Protein AF-A0A7S0GA98-F1 (afdb_monomer)

Mean predicted aligned error: 13.18 Å

Secondary structure (DSSP, 8-state):
-HHHHHHHHHHHHHHHHTTSHHHHT-HHHHHHHHHHHHHHHHHHHHHHHHHHHHHHTT-TT-HHHHHHHHHHHHHHHHHHHGGGT-HHHHHHHHHHHHHHHHTTSHHHHHHHHHHHHHHHHHHHHHHHHHHHHHHHHHHHHHHHHHHHH--S---TT-SSSS------S-TTHHHHHHHHHHHTT--S-SS-SSSSHHHHHHHHHHHHTTSSHHHHHHHHHHH-TTTHHHHHHHHHHHHHHHHHHH-

pLDDT: mean 73.76, std 15.2, range [36.66, 95.69]

Organism: NCBI:txid420281

Solvent-accessible surface area (backbone atoms only — not comparable to full-atom values): 14433 Å² total; per-residue (Å²): 113,68,69,61,55,49,54,49,53,50,53,52,49,54,54,53,50,69,67,38,71,90,45,65,82,39,71,71,55,47,53,48,53,54,53,50,54,49,53,53,47,52,55,53,51,52,54,49,47,59,54,42,62,73,43,53,86,79,42,90,84,48,79,75,58,56,57,57,50,50,52,54,54,50,42,54,54,47,59,63,52,43,81,73,80,46,78,68,64,48,59,53,46,58,51,54,57,58,52,61,55,52,47,70,40,70,70,49,33,54,52,51,52,54,53,60,66,43,46,75,69,44,44,64,56,52,53,52,51,53,50,51,32,50,56,50,11,54,52,44,25,74,71,45,20,68,70,60,73,58,56,94,67,73,67,88,71,79,64,88,82,86,79,86,72,74,93,69,88,72,97,56,63,72,55,53,55,53,49,55,56,53,66,64,65,65,67,88,58,97,65,79,47,28,67,40,64,70,38,12,34,51,46,40,50,34,43,73,68,66,44,72,39,68,59,58,51,52,56,45,36,77,79,37,78,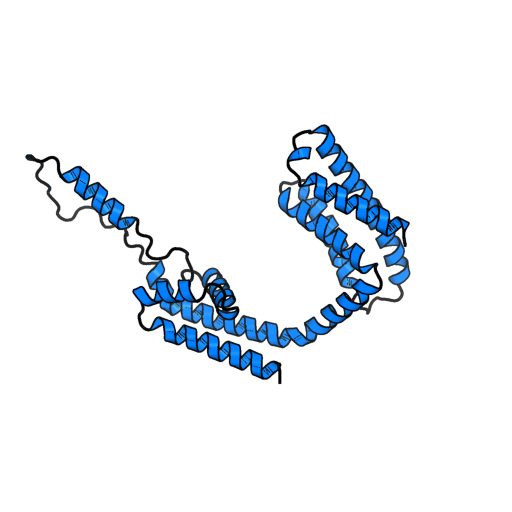68,49,63,54,66,52,52,50,50,54,53,51,54,52,49,56,54,52,69,72,76,109

InterPro domains:
  IPR005821 Ion transport domain [PF00520] (2-241)
  IPR027359 Voltage-dependent channel domain superfamily [G3DSA:1.20.120.350] (1-100)
  IPR050599 Voltage-dependent calcium channel alpha-1 subunit [PTHR45628] (3-217)

Nearest PDB structures (foldseek):
  4mw8-assembly1_A  TM=8.670E-01  e=2.858E-06  Aliarcobacter butzleri RM4018
  4mvu-assembly1_B  TM=8.525E-01  e=4.722E-06  Aliarcobacter butzleri RM4018
  4mvq-assembly1_A  TM=8.268E-01  e=6.382E-06  Aliarcobacter butzleri RM4018
  6n4i-assembly1_D  TM=8.355E-01  e=1.498E-05  Homo sapiens
  7eeb-assembly1_D  TM=7.353E-01  e=6.150E-04  Mus musculus

Radius of gyration: 28.54 Å; Cα contacts (8 Å, |Δi|>4): 107; chains: 1; bounding box: 47×68×81 Å

Sequence (247 aa):
ANFMVLMVTVNTITMGLATMSFIADDDAKSTFLTKLDFIFLCMFTVEFGLHFIHKLFRVFLDNGLFFDFLIVTLSWIFESVTILRSFRIARVFRLFRSLTLLKRLKSVRVVMSALLNTIPRLKSIIMLMSLNIYIFSILFTSLYKSGYDESPCDYENVSSTSLEVNISEHNWTSHMTNTVMRSCTEEIYSEDYFGSLPASSFTMFQIMTMDNYVDVARELYKIFPLSWVPFMANVFISAFVFRKFCV

Foldseek 3Di:
DVVLVVLLVVLVVLLVVLPDPVQVVDPVSNVVSVVSNVVSLVVVVVVLVVVCVVCVVPPPPPPLVVVLVVLNVVLVVVVVCVVPDDPPVNSVSSVVNSVSSVCVPPVVVVVVVVVVVCVVVCVVVVVVLLVLLQVLLVVLLVPCLVVVVPQVPPPPPVPDDDDPPPPDDDDCPVVVVVVVVVVSPPPLDPDDCRNDSVSVSVNLVCLLVVHPVVVVQVSCCVPPVCSVPSSVVSNVVSVVSVVVSVD

Structure (mmCIF, N/CA/C/O backbone):
data_AF-A0A7S0GA98-F1
#
_entry.id   AF-A0A7S0GA98-F1
#
loop_
_atom_site.group_PDB
_atom_site.id
_atom_site.type_symbol
_atom_site.label_atom_id
_atom_site.label_alt_id
_atom_site.label_comp_id
_atom_site.label_asym_id
_atom_site.label_entity_id
_atom_site.label_seq_id
_atom_site.pdbx_PDB_ins_code
_atom_site.Cartn_x
_atom_site.Cartn_y
_atom_site.Cartn_z
_atom_site.occupancy
_atom_site.B_iso_or_equiv
_atom_site.auth_seq_id
_atom_site.auth_comp_id
_atom_site.auth_asym_id
_atom_site.auth_atom_id
_atom_site.pdbx_PDB_model_num
ATOM 1 N N . ALA A 1 1 ? -21.559 -8.825 24.934 1.00 59.53 1 ALA A N 1
ATOM 2 C CA . ALA A 1 1 ? -21.298 -8.964 23.482 1.00 59.53 1 ALA A CA 1
ATOM 3 C C . ALA A 1 1 ? -22.210 -8.058 22.647 1.00 59.53 1 ALA A C 1
ATOM 5 O O . ALA A 1 1 ? -21.690 -7.244 21.898 1.00 59.53 1 ALA A O 1
ATOM 6 N N . ASN A 1 2 ? -23.535 -8.127 22.822 1.00 73.38 2 ASN A N 1
ATOM 7 C CA . ASN A 1 2 ? -24.502 -7.416 21.966 1.00 73.38 2 ASN A CA 1
ATOM 8 C C . ASN A 1 2 ? -24.434 -5.879 22.073 1.00 73.38 2 ASN A C 1
ATOM 10 O O . ASN A 1 2 ? -24.453 -5.207 21.050 1.00 73.38 2 ASN A O 1
ATOM 14 N N . PHE A 1 3 ? -24.259 -5.323 23.279 1.00 76.25 3 PHE A N 1
ATOM 15 C CA . PHE A 1 3 ? -24.114 -3.869 23.485 1.00 76.25 3 PHE A CA 1
ATOM 16 C C . PHE A 1 3 ? -22.889 -3.281 22.762 1.00 76.25 3 PHE A C 1
ATOM 18 O O . PHE A 1 3 ? -22.957 -2.230 22.133 1.00 76.25 3 PHE A O 1
ATOM 25 N N . MET A 1 4 ? -21.778 -4.019 22.791 1.00 68.44 4 MET A N 1
ATOM 26 C CA . MET A 1 4 ? -20.536 -3.665 22.106 1.00 68.44 4 MET A CA 1
ATOM 27 C C . MET A 1 4 ? -20.717 -3.628 20.589 1.00 68.44 4 MET A C 1
ATOM 29 O O . MET A 1 4 ? -20.357 -2.650 19.947 1.00 68.44 4 MET A O 1
ATOM 33 N N . VAL A 1 5 ? -21.321 -4.671 20.016 1.00 73.25 5 VAL A N 1
ATOM 34 C CA . VAL A 1 5 ? -21.589 -4.740 18.571 1.00 73.25 5 VAL A CA 1
ATOM 35 C C . VAL A 1 5 ? -22.545 -3.626 18.135 1.00 73.25 5 VAL A C 1
ATOM 37 O O . VAL A 1 5 ? -22.340 -3.027 17.081 1.00 73.25 5 VAL A O 1
ATOM 40 N N . LEU A 1 6 ? -23.537 -3.293 18.963 1.00 80.31 6 LEU A N 1
ATOM 41 C CA . LEU A 1 6 ? -24.476 -2.206 18.697 1.00 80.31 6 LEU A CA 1
ATOM 42 C C . LEU A 1 6 ? -23.778 -0.840 18.658 1.00 80.31 6 LEU A C 1
ATOM 44 O O . LEU A 1 6 ? -23.926 -0.120 17.675 1.00 80.31 6 LEU A O 1
ATOM 48 N N . MET A 1 7 ? -22.950 -0.513 19.656 1.00 72.00 7 MET A N 1
ATOM 49 C CA . MET A 1 7 ? -22.164 0.730 19.655 1.00 72.00 7 MET A CA 1
ATOM 50 C C . MET A 1 7 ? -21.249 0.856 18.436 1.00 72.00 7 MET A C 1
ATOM 52 O O . MET A 1 7 ? -21.109 1.933 17.867 1.00 72.00 7 MET A O 1
ATOM 56 N N . VAL A 1 8 ? -20.643 -0.251 18.015 1.00 71.81 8 VAL A N 1
ATOM 57 C CA . VAL A 1 8 ? -19.747 -0.287 16.852 1.00 71.81 8 VAL A CA 1
ATOM 58 C C . VAL A 1 8 ? -20.513 -0.061 15.565 1.00 71.81 8 VAL A C 1
ATOM 60 O O . VAL A 1 8 ? -20.080 0.723 14.730 1.00 71.81 8 VAL A O 1
ATOM 63 N N . THR A 1 9 ? -21.660 -0.722 15.424 1.00 76.62 9 THR A N 1
ATOM 64 C CA . THR A 1 9 ? -22.528 -0.566 14.256 1.00 76.62 9 THR A CA 1
ATOM 65 C C . THR A 1 9 ? -22.963 0.890 14.126 1.00 76.62 9 THR A C 1
ATOM 67 O O . THR A 1 9 ? -22.859 1.464 13.047 1.00 76.62 9 THR A O 1
ATOM 70 N N . VAL A 1 10 ? -23.340 1.523 15.242 1.00 81.12 10 VAL A N 1
ATOM 71 C CA . VAL A 1 10 ? -23.671 2.953 15.279 1.00 81.12 10 VAL A CA 1
ATOM 72 C C . VAL A 1 10 ? -22.464 3.817 14.896 1.00 81.12 10 VAL A C 1
ATOM 74 O O . VAL A 1 10 ? -22.606 4.661 14.021 1.00 81.12 10 VAL A O 1
ATOM 77 N N . ASN A 1 11 ? -21.277 3.574 15.462 1.00 77.62 11 ASN A N 1
ATOM 78 C CA . ASN A 1 11 ? -20.052 4.325 15.147 1.00 77.62 11 ASN A CA 1
ATOM 79 C C . ASN A 1 11 ? -19.616 4.191 13.671 1.00 77.62 11 ASN A C 1
ATOM 81 O O . ASN A 1 11 ? -19.132 5.142 13.066 1.00 77.62 11 ASN A O 1
ATOM 85 N N . THR A 1 12 ? -19.774 3.014 13.060 1.00 77.06 12 THR A N 1
ATOM 86 C CA . THR A 1 12 ? -19.465 2.814 11.635 1.00 77.06 12 THR A CA 1
ATOM 87 C C . THR A 1 12 ? -20.491 3.510 10.741 1.00 77.06 12 THR A C 1
ATOM 89 O O . THR A 1 12 ? -20.114 4.105 9.733 1.00 77.06 12 THR A O 1
ATOM 92 N N . ILE A 1 13 ? -21.773 3.491 11.120 1.00 82.62 13 ILE A N 1
ATOM 93 C CA . ILE A 1 13 ? -22.828 4.218 10.405 1.00 82.62 13 ILE A CA 1
ATOM 94 C C . ILE A 1 13 ? -22.591 5.730 10.494 1.00 82.62 13 ILE A C 1
ATOM 96 O O . ILE A 1 13 ? -22.625 6.395 9.462 1.00 82.62 13 ILE A O 1
ATOM 100 N N . THR A 1 14 ? -22.289 6.282 11.676 1.00 78.31 14 THR A N 1
ATOM 101 C CA . THR A 1 14 ? -22.003 7.722 11.833 1.00 78.31 14 THR A CA 1
ATOM 102 C C . THR A 1 14 ? -20.793 8.151 11.011 1.00 78.31 14 THR A C 1
ATOM 104 O O . THR A 1 14 ? -20.834 9.196 10.366 1.00 78.31 14 THR A O 1
ATOM 107 N N . MET A 1 15 ? -19.756 7.314 10.946 1.00 74.38 15 MET A N 1
ATOM 108 C CA . MET A 1 15 ? -18.563 7.577 10.143 1.00 74.38 15 MET A CA 1
ATOM 109 C C . MET A 1 15 ? -18.828 7.509 8.626 1.00 74.38 15 MET A C 1
ATOM 111 O O . MET A 1 15 ? -18.307 8.326 7.862 1.00 74.38 15 MET A O 1
ATOM 115 N N . GLY A 1 16 ? -19.664 6.566 8.178 1.00 79.06 16 GLY A N 1
ATOM 116 C CA . GLY A 1 16 ? -20.119 6.494 6.787 1.00 79.06 16 GLY A CA 1
ATOM 117 C C . GLY A 1 16 ? -20.958 7.712 6.394 1.00 79.06 16 GLY A C 1
ATOM 118 O O . GLY A 1 16 ? -20.716 8.321 5.353 1.00 79.06 16 GLY A O 1
ATOM 119 N N . LEU A 1 17 ? -21.872 8.130 7.273 1.00 79.38 17 LEU A N 1
ATOM 120 C CA . LEU A 1 17 ? -22.691 9.332 7.097 1.00 79.38 17 LEU A CA 1
ATOM 121 C C . LEU A 1 17 ? -21.843 10.612 7.050 1.00 79.38 17 LEU A C 1
ATOM 123 O O . LEU A 1 17 ? -22.110 11.478 6.225 1.00 79.38 17 LEU A O 1
ATOM 127 N N . ALA A 1 18 ? -20.777 10.706 7.851 1.00 71.56 18 ALA A N 1
ATOM 128 C CA . ALA A 1 18 ? -19.838 11.832 7.824 1.00 71.56 18 ALA A CA 1
ATOM 129 C C . ALA A 1 18 ? -19.029 11.944 6.513 1.00 71.56 18 ALA A C 1
ATOM 131 O O . ALA A 1 18 ? -18.425 12.983 6.249 1.00 71.56 18 ALA A O 1
ATOM 132 N N . THR A 1 19 ? -18.992 10.885 5.694 1.00 72.62 19 THR A N 1
ATOM 133 C CA . THR A 1 19 ? -18.298 10.875 4.393 1.00 72.62 19 THR A CA 1
ATOM 134 C C . THR A 1 19 ? -19.213 11.310 3.244 1.00 72.62 19 THR A C 1
ATOM 136 O O . THR A 1 19 ? -18.727 11.774 2.214 1.00 72.62 19 THR A O 1
ATOM 139 N N . MET A 1 20 ? -20.534 11.190 3.406 1.00 76.06 20 MET A N 1
ATOM 140 C CA . MET A 1 20 ? -21.497 11.610 2.390 1.00 76.06 20 MET A CA 1
ATOM 141 C C . MET A 1 20 ? -21.582 13.142 2.336 1.00 76.06 20 MET A C 1
ATOM 143 O O . MET A 1 20 ? -21.833 13.799 3.346 1.00 76.06 20 MET A O 1
ATOM 147 N N . SER A 1 21 ? -21.424 13.715 1.138 1.00 62.44 21 SER A N 1
ATOM 148 C CA . SER A 1 21 ? -21.482 15.168 0.898 1.00 62.44 21 SER A CA 1
ATOM 149 C C . SER A 1 21 ? -22.806 15.809 1.327 1.00 62.44 21 SER A C 1
ATOM 151 O O . SER A 1 21 ? -22.840 16.994 1.625 1.00 62.44 21 SER A O 1
ATOM 153 N N . PHE A 1 22 ? -23.873 15.013 1.441 1.00 60.19 22 PHE A N 1
ATOM 154 C CA . PHE A 1 22 ? -25.205 15.440 1.872 1.00 60.19 22 PHE A CA 1
ATOM 155 C C . PHE A 1 22 ? -25.267 15.987 3.315 1.00 60.19 22 PHE A C 1
ATOM 157 O O . PHE A 1 22 ? -26.188 16.724 3.650 1.00 60.19 22 PHE A O 1
ATOM 164 N N . ILE A 1 23 ? -24.313 15.629 4.186 1.00 60.28 23 ILE A N 1
ATOM 165 C CA . ILE A 1 23 ? -24.274 16.067 5.600 1.00 60.28 23 ILE A CA 1
ATOM 166 C C . ILE A 1 23 ? -23.110 17.041 5.861 1.00 60.28 23 ILE A C 1
ATOM 168 O O . ILE A 1 23 ? -23.081 17.716 6.887 1.00 60.28 23 ILE A O 1
ATOM 172 N N . ALA A 1 24 ? -22.169 17.149 4.920 1.00 59.34 24 ALA A N 1
ATOM 173 C CA . ALA A 1 24 ? -20.994 18.010 5.036 1.00 59.34 24 ALA A CA 1
ATOM 174 C C . ALA A 1 24 ? -21.303 19.511 4.877 1.00 59.34 24 ALA A C 1
ATOM 176 O O . ALA A 1 24 ? -20.458 20.324 5.229 1.00 59.34 24 ALA A O 1
ATOM 177 N N . ASP A 1 25 ? -22.490 19.856 4.371 1.00 61.38 25 ASP A N 1
ATOM 178 C CA . ASP A 1 25 ? -22.909 21.235 4.080 1.00 61.38 25 ASP A CA 1
ATOM 179 C C . ASP A 1 25 ? -23.441 21.989 5.320 1.00 61.38 25 ASP A C 1
ATOM 181 O O . ASP A 1 25 ? -23.675 23.192 5.275 1.00 61.38 25 ASP A O 1
ATOM 185 N N . ASP A 1 26 ? -23.635 21.289 6.447 1.00 74.31 26 ASP A N 1
ATOM 186 C CA . ASP A 1 26 ? -24.140 21.859 7.702 1.00 74.31 26 ASP A CA 1
ATOM 187 C C . ASP A 1 26 ? -23.074 21.766 8.812 1.00 74.31 26 ASP A C 1
ATOM 189 O O . ASP A 1 26 ? -22.817 20.692 9.377 1.00 74.31 26 ASP A O 1
ATOM 193 N N . ASP A 1 27 ? -22.462 22.908 9.142 1.00 72.62 27 ASP A N 1
ATOM 194 C CA . ASP A 1 27 ? -21.390 23.041 10.143 1.00 72.62 27 ASP A CA 1
ATOM 195 C C . ASP A 1 27 ? -21.795 22.536 11.540 1.00 72.62 27 ASP A C 1
ATOM 197 O O . ASP A 1 27 ? -20.961 22.036 12.3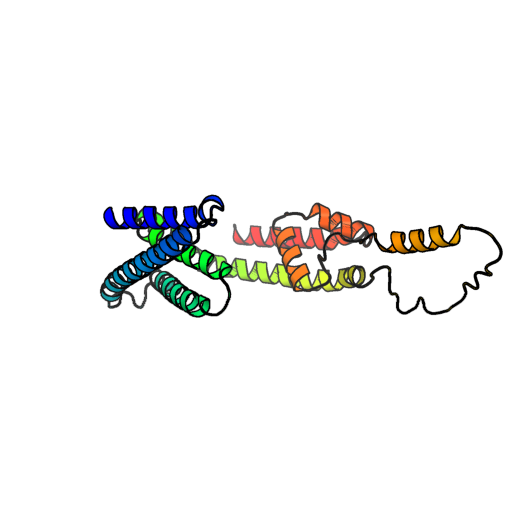09 1.00 72.62 27 ASP A O 1
ATOM 201 N N . ALA A 1 28 ? -23.086 22.605 11.881 1.00 74.38 28 ALA A N 1
ATOM 202 C CA . ALA A 1 28 ? -23.582 22.113 13.162 1.00 74.38 28 ALA A CA 1
ATOM 203 C C . ALA A 1 28 ? -23.577 20.575 13.219 1.00 74.38 28 ALA A C 1
ATOM 205 O O . ALA A 1 28 ? -23.219 19.982 14.245 1.00 74.38 28 ALA A O 1
ATOM 206 N N . LYS A 1 29 ? -23.928 19.910 12.109 1.00 74.25 29 LYS A N 1
ATOM 207 C CA . LYS A 1 29 ? -23.980 18.443 12.026 1.00 74.25 29 LYS A CA 1
ATOM 208 C C . LYS A 1 29 ? -22.584 17.831 11.968 1.00 74.25 29 LYS A C 1
ATOM 210 O O . LYS A 1 29 ? -22.331 16.845 12.661 1.00 74.25 29 LYS A O 1
ATOM 215 N N . SER A 1 30 ? -21.663 18.426 11.213 1.00 71.31 30 SER A N 1
ATOM 216 C CA . SER A 1 30 ? -20.276 17.948 11.105 1.00 71.31 30 SER A CA 1
ATOM 217 C C . SER A 1 30 ? -19.524 18.038 12.444 1.00 71.31 30 SER A C 1
ATOM 219 O O . SER A 1 30 ? -18.826 17.097 12.845 1.00 71.31 30 SER A O 1
ATOM 221 N N . THR A 1 31 ? -19.740 19.121 13.199 1.00 75.19 31 THR A N 1
ATOM 222 C CA . THR A 1 31 ? -19.169 19.315 14.541 1.00 75.19 31 THR A CA 1
ATOM 223 C C . THR A 1 31 ? -19.738 18.315 15.549 1.00 75.19 31 THR A C 1
ATOM 225 O O . THR A 1 31 ? -18.993 17.754 16.358 1.00 75.19 31 THR A O 1
ATOM 228 N N . PHE A 1 32 ? -21.048 18.054 15.502 1.00 80.81 32 PHE A N 1
ATOM 229 C CA . PHE A 1 32 ? -21.688 17.064 16.369 1.00 80.81 32 PHE A CA 1
ATOM 230 C C . PHE A 1 32 ? -21.172 15.647 16.095 1.00 80.81 32 PHE A C 1
ATOM 232 O O . PHE A 1 32 ? -20.767 14.963 17.034 1.00 80.81 32 PHE A O 1
ATOM 239 N N . LEU A 1 33 ? -21.102 15.236 14.824 1.00 76.06 33 LEU A N 1
ATOM 240 C CA . LEU A 1 33 ? -20.560 13.932 14.425 1.00 76.06 33 LEU A CA 1
ATOM 241 C C . LEU A 1 33 ? -19.102 13.762 14.878 1.00 76.06 33 LEU A C 1
ATOM 243 O O . LEU A 1 33 ? -18.746 12.720 15.420 1.00 76.06 33 LEU A O 1
ATOM 247 N N . THR A 1 34 ? -18.287 14.814 14.771 1.00 74.38 34 THR A N 1
ATOM 248 C CA . THR A 1 34 ? -16.885 14.785 15.221 1.00 74.38 34 THR A CA 1
ATOM 249 C C . THR A 1 34 ? -16.758 14.614 16.740 1.00 74.38 34 THR A C 1
ATOM 251 O O . THR A 1 34 ? -15.914 13.851 17.214 1.00 74.38 34 THR A O 1
ATOM 254 N N . LYS A 1 35 ? -17.605 15.288 17.531 1.00 79.50 35 LYS A N 1
ATOM 255 C CA . LYS A 1 35 ? -17.638 15.099 18.994 1.00 79.50 35 LYS A CA 1
ATOM 256 C C . LYS A 1 35 ? -18.095 13.692 19.374 1.00 79.50 35 LYS A C 1
ATOM 258 O O . LYS A 1 35 ? -17.558 13.100 20.308 1.00 79.50 35 LYS A O 1
ATOM 263 N N . LEU A 1 36 ? -19.076 13.164 18.651 1.00 79.25 36 LEU A N 1
ATOM 264 C CA . LEU A 1 36 ? -19.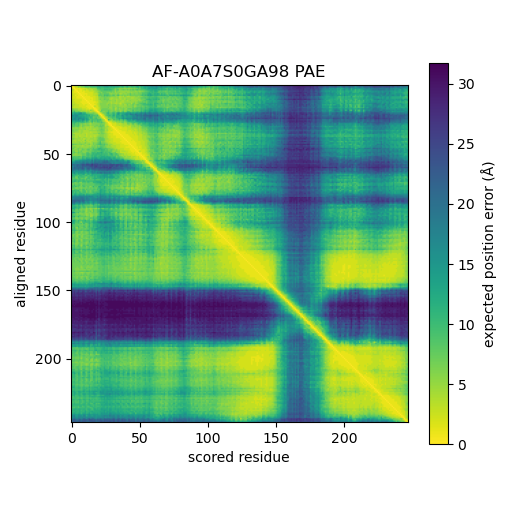629 11.832 18.864 1.00 79.25 36 LEU A CA 1
ATOM 265 C C . LEU A 1 36 ? -18.564 10.750 18.588 1.00 79.25 36 LEU A C 1
ATOM 267 O O . LEU A 1 36 ? -18.352 9.866 19.422 1.00 79.25 36 LEU A O 1
ATOM 271 N N . ASP A 1 37 ? -17.796 10.896 17.506 1.00 76.00 37 ASP A N 1
ATOM 272 C CA . ASP A 1 37 ? -16.656 10.030 17.176 1.00 76.00 37 ASP A CA 1
ATOM 273 C C . ASP A 1 37 ? -15.583 10.020 18.282 1.00 76.00 37 ASP A C 1
ATOM 275 O O . ASP A 1 37 ? -15.048 8.960 18.634 1.00 76.00 37 ASP A O 1
ATOM 279 N N . PHE A 1 38 ? -15.286 11.184 18.872 1.00 77.12 38 PHE A N 1
ATOM 280 C CA . PHE A 1 38 ? -14.334 11.303 19.981 1.00 77.12 38 PHE A CA 1
ATOM 281 C C . PHE A 1 38 ? -14.834 10.602 21.255 1.00 77.12 38 PHE A C 1
ATOM 283 O O . PHE A 1 38 ? -14.078 9.893 21.923 1.00 77.12 38 PHE A O 1
ATOM 290 N N . ILE A 1 39 ? -16.124 10.727 21.576 1.00 82.00 39 ILE A N 1
ATOM 291 C CA . ILE A 1 39 ? -16.733 10.034 22.723 1.00 82.00 39 ILE A CA 1
ATOM 292 C C . ILE A 1 39 ? -16.649 8.518 22.532 1.00 82.00 39 ILE A C 1
ATOM 294 O O . ILE A 1 39 ? -16.224 7.794 23.441 1.00 82.00 39 ILE A O 1
ATOM 298 N N . PHE A 1 40 ? -16.979 8.025 21.336 1.00 75.56 40 PHE A N 1
ATOM 299 C CA . PHE A 1 40 ? -16.813 6.613 21.019 1.00 75.56 40 PHE A CA 1
ATOM 300 C C . PHE A 1 40 ? -15.346 6.176 21.103 1.00 75.56 40 PHE A C 1
ATOM 302 O O . PHE A 1 40 ? -15.084 5.048 21.529 1.00 75.56 40 PHE A O 1
ATOM 309 N N . LEU A 1 41 ? -14.379 7.027 20.727 1.00 74.56 41 LEU A N 1
ATOM 310 C CA . LEU A 1 41 ? -12.934 6.787 20.891 1.00 74.56 41 LEU A CA 1
ATOM 311 C C . LEU A 1 41 ? -12.518 6.561 22.329 1.00 74.56 41 LEU A C 1
ATOM 313 O O . LEU A 1 41 ? -11.903 5.527 22.618 1.00 74.56 41 LEU A O 1
ATOM 317 N N . CYS A 1 42 ? -12.894 7.464 23.222 1.00 80.12 42 CYS A N 1
ATOM 318 C CA . CYS A 1 42 ? -12.610 7.311 24.641 1.00 80.12 42 CYS A CA 1
ATOM 319 C C . CYS A 1 42 ? -13.220 6.022 25.193 1.00 80.12 42 CYS A C 1
ATOM 321 O O . CYS A 1 42 ? -12.503 5.213 25.780 1.00 80.12 42 CYS A O 1
ATOM 323 N N . MET A 1 43 ? -14.505 5.765 24.935 1.00 79.94 43 MET A N 1
ATOM 324 C CA . MET A 1 43 ? -15.179 4.575 25.467 1.00 79.94 43 MET A CA 1
ATOM 325 C C . MET A 1 43 ? -14.555 3.262 24.985 1.00 79.94 43 MET A C 1
ATOM 327 O O . MET A 1 43 ? -14.335 2.343 25.773 1.00 79.94 43 MET A O 1
ATOM 331 N N . PHE A 1 44 ? -14.210 3.171 23.701 1.00 72.38 44 PHE A N 1
ATOM 332 C CA . PHE A 1 44 ? -13.546 1.982 23.173 1.00 72.38 44 PHE A CA 1
ATOM 333 C C . PHE A 1 44 ? -12.131 1.800 23.725 1.00 72.38 44 PHE A C 1
ATOM 335 O O . PHE A 1 44 ? -11.728 0.666 23.982 1.00 72.38 44 PHE A O 1
ATOM 342 N N . THR A 1 45 ? -11.385 2.895 23.890 1.00 75.94 45 THR A N 1
ATOM 343 C CA . THR A 1 45 ? -10.031 2.861 24.456 1.00 75.94 45 THR A CA 1
ATOM 344 C C . THR A 1 45 ? -10.074 2.384 25.904 1.00 75.94 45 THR A C 1
ATOM 346 O O . THR A 1 45 ? -9.279 1.525 26.274 1.00 75.94 45 THR A O 1
ATOM 349 N N . VAL A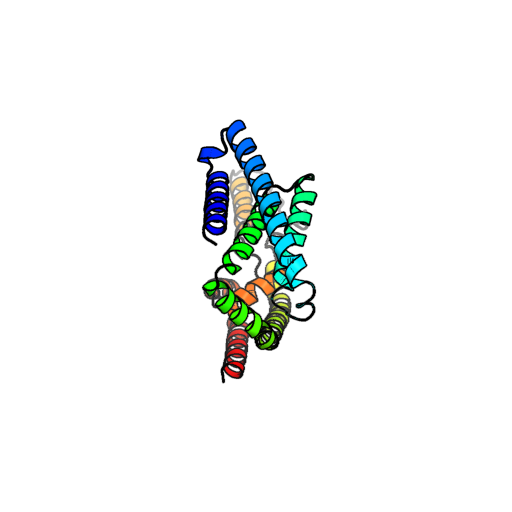 1 46 ? -11.038 2.862 26.697 1.00 82.94 46 VAL A N 1
ATOM 350 C CA . VAL A 1 46 ? -11.239 2.440 28.093 1.00 82.94 46 VAL A CA 1
ATOM 351 C C . VAL A 1 46 ? -11.569 0.952 28.176 1.00 82.94 46 VAL A C 1
ATOM 353 O O . VAL A 1 46 ? -10.901 0.220 28.903 1.00 82.94 46 VAL A O 1
ATOM 356 N N . GLU A 1 47 ? -12.530 0.469 27.385 1.00 77.50 47 GLU A N 1
ATOM 357 C CA . GLU A 1 47 ? -12.860 -0.959 27.352 1.00 77.50 47 GLU A CA 1
ATOM 358 C C . GLU A 1 47 ? -11.656 -1.808 26.911 1.00 77.50 47 GLU A C 1
ATOM 360 O O . GLU A 1 47 ? -11.352 -2.844 27.507 1.00 77.50 47 GLU A O 1
ATOM 365 N N . PHE A 1 48 ? -10.972 -1.397 25.838 1.00 71.44 48 PHE A N 1
ATOM 366 C CA . PHE A 1 48 ? -9.788 -2.103 25.358 1.00 71.44 48 PHE A CA 1
ATOM 367 C C . PHE A 1 48 ? -8.703 -2.142 26.436 1.00 71.44 48 PHE A C 1
ATOM 369 O O . PHE A 1 48 ? -8.146 -3.208 26.671 1.00 71.44 48 PHE A O 1
ATOM 376 N N . GLY A 1 49 ? -8.463 -1.030 27.133 1.00 75.75 49 GLY A N 1
ATOM 377 C CA . GLY A 1 49 ? -7.532 -0.941 28.254 1.00 75.75 49 GLY A CA 1
ATOM 378 C C . GLY A 1 49 ? -7.891 -1.890 29.398 1.00 75.75 49 GLY A C 1
ATOM 379 O O . GLY A 1 49 ? -7.030 -2.635 29.857 1.00 75.75 49 GLY A O 1
ATOM 380 N N . LEU A 1 50 ? -9.164 -1.952 29.800 1.00 76.94 50 LEU A N 1
ATOM 381 C CA . LEU A 1 50 ? -9.663 -2.876 30.831 1.00 76.94 50 LEU A CA 1
ATOM 382 C C . LEU A 1 50 ? -9.418 -4.348 30.471 1.00 76.94 50 LEU A C 1
ATOM 384 O O . LEU A 1 50 ? -8.971 -5.139 31.306 1.00 76.94 50 LEU A O 1
ATOM 388 N N . HIS A 1 51 ? -9.677 -4.721 29.218 1.00 71.88 51 HIS A N 1
ATOM 389 C CA . HIS A 1 51 ? -9.393 -6.065 28.716 1.00 71.88 51 HIS A CA 1
ATOM 390 C C . HIS A 1 51 ? -7.893 -6.334 28.562 1.00 71.88 51 HIS A C 1
ATOM 392 O O . HIS A 1 51 ? -7.443 -7.451 28.822 1.00 71.88 51 HIS A O 1
ATOM 398 N N . PHE A 1 52 ? -7.129 -5.329 28.135 1.00 73.19 52 PHE A N 1
ATOM 399 C CA . PHE A 1 52 ? -5.689 -5.414 27.945 1.00 73.19 52 PHE A CA 1
ATOM 400 C C . PHE A 1 52 ? -4.994 -5.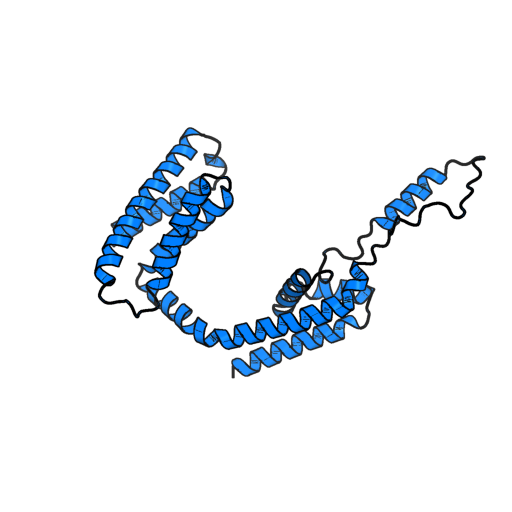646 29.280 1.00 73.19 52 PHE A C 1
ATOM 402 O O . PHE A 1 52 ? -4.285 -6.633 29.394 1.00 73.19 52 PHE A O 1
ATOM 409 N N . ILE A 1 53 ? -5.280 -4.846 30.312 1.00 73.75 53 ILE A N 1
ATOM 410 C CA . ILE A 1 53 ? -4.696 -4.975 31.658 1.00 73.75 53 ILE A CA 1
ATOM 411 C C . ILE A 1 53 ? -4.981 -6.359 32.261 1.00 73.75 53 ILE A C 1
ATOM 413 O O . ILE A 1 53 ? -4.068 -6.997 32.783 1.00 73.75 53 ILE A O 1
ATOM 417 N N . HIS A 1 54 ? -6.206 -6.881 32.111 1.00 71.62 54 HIS A N 1
ATOM 418 C CA . HIS A 1 54 ? -6.550 -8.234 32.570 1.00 71.62 54 HIS A CA 1
ATOM 419 C C . HIS A 1 54 ? -5.761 -9.344 31.863 1.00 71.62 54 HIS A C 1
ATOM 421 O O . HIS A 1 54 ? -5.462 -10.373 32.468 1.00 71.62 54 HIS A O 1
ATOM 427 N N . LYS A 1 55 ? -5.441 -9.171 30.575 1.00 69.12 55 LYS A N 1
ATOM 428 C CA . LYS A 1 55 ? -4.696 -10.165 29.787 1.00 69.12 55 LYS A CA 1
ATOM 429 C C . LYS A 1 55 ? -3.184 -9.933 29.786 1.00 69.12 55 LYS A C 1
ATOM 431 O O . LYS A 1 55 ? -2.447 -10.863 29.470 1.00 69.12 55 LYS A O 1
ATOM 436 N N . LEU A 1 56 ? -2.729 -8.739 30.163 1.00 64.75 56 LEU A N 1
ATOM 437 C CA . LEU A 1 56 ? -1.341 -8.280 30.075 1.00 64.75 56 LEU A CA 1
ATOM 438 C C . LEU A 1 56 ? -0.392 -9.185 30.861 1.00 64.75 56 LEU A C 1
ATOM 440 O O . LEU A 1 56 ? 0.673 -9.541 30.367 1.00 64.75 56 LEU A O 1
ATOM 444 N N . PHE A 1 57 ? -0.831 -9.643 32.034 1.00 56.59 57 PHE A N 1
ATOM 445 C CA . PHE A 1 57 ? -0.050 -10.534 32.894 1.00 56.59 57 PHE A CA 1
ATOM 446 C C . PHE A 1 57 ? 0.125 -11.958 32.347 1.00 56.59 57 PHE A C 1
ATOM 448 O O . PHE A 1 57 ? 0.991 -12.682 32.827 1.00 56.59 57 PHE A O 1
ATOM 455 N N . ARG A 1 58 ? -0.669 -12.386 31.356 1.00 59.50 58 ARG A N 1
ATOM 456 C CA . ARG A 1 58 ? -0.675 -13.779 30.868 1.00 59.50 58 ARG A CA 1
ATOM 457 C C . ARG A 1 58 ? -0.174 -13.937 29.423 1.00 59.50 58 ARG A C 1
ATOM 459 O O . ARG A 1 58 ? -0.116 -15.061 28.943 1.00 59.50 58 ARG A O 1
ATOM 466 N N . VAL A 1 59 ? 0.132 -12.840 28.717 1.00 55.41 59 VAL A N 1
ATOM 467 C CA . VAL A 1 59 ? 0.168 -12.797 27.233 1.00 55.41 59 VAL A CA 1
ATOM 468 C C . VAL A 1 59 ? 1.429 -12.134 26.653 1.00 55.41 59 VAL A C 1
ATOM 470 O O . VAL A 1 59 ? 1.505 -11.925 25.449 1.00 55.41 59 VAL A O 1
ATOM 473 N N . PHE A 1 60 ? 2.473 -11.858 27.440 1.00 53.66 60 PHE A N 1
ATOM 474 C CA . PHE A 1 60 ? 3.701 -11.209 26.930 1.00 53.66 60 PHE A CA 1
ATOM 475 C C . PHE A 1 60 ? 4.448 -11.986 25.809 1.00 53.66 60 PHE A C 1
ATOM 477 O O . PHE A 1 60 ? 5.435 -11.491 25.279 1.00 53.66 60 PHE A O 1
ATOM 484 N N . LEU A 1 61 ? 3.964 -13.172 25.413 1.00 52.28 61 LEU A N 1
ATOM 485 C CA . LEU A 1 61 ? 4.519 -14.045 24.371 1.00 52.28 61 LEU A CA 1
ATOM 486 C C . LEU A 1 61 ? 3.554 -14.378 23.211 1.00 52.28 61 LEU A C 1
ATOM 488 O O . LEU A 1 61 ? 3.918 -15.164 22.341 1.00 52.28 61 LEU A O 1
ATOM 492 N N . ASP A 1 62 ? 2.342 -13.812 23.165 1.00 58.97 62 ASP A N 1
ATOM 493 C CA . ASP A 1 62 ? 1.317 -14.208 22.182 1.00 58.97 62 ASP A CA 1
ATOM 494 C C . ASP A 1 62 ? 1.150 -13.146 21.068 1.00 58.97 62 ASP A C 1
ATOM 496 O O . ASP A 1 62 ? 0.626 -12.047 21.286 1.00 58.97 62 ASP A O 1
ATOM 500 N N . ASN A 1 63 ? 1.570 -13.486 19.841 1.00 59.47 63 ASN A N 1
ATOM 501 C CA . ASN A 1 63 ? 1.687 -12.582 18.677 1.00 59.47 63 ASN A CA 1
ATOM 502 C C . ASN A 1 63 ? 0.394 -11.827 18.293 1.00 59.47 63 ASN A C 1
ATOM 504 O O . ASN A 1 63 ? 0.450 -10.780 17.646 1.00 59.47 63 ASN A O 1
ATOM 508 N N . GLY A 1 64 ? -0.780 -12.336 18.675 1.00 62.78 64 GLY A N 1
ATOM 509 C CA . GLY A 1 64 ? -2.074 -11.758 18.298 1.00 62.78 64 GLY A CA 1
ATOM 510 C C . GLY A 1 64 ? -2.456 -10.472 19.042 1.00 62.78 64 GLY A C 1
ATOM 511 O O . GLY A 1 64 ? -3.193 -9.660 18.487 1.00 62.78 64 GLY A O 1
ATOM 512 N N . LEU A 1 65 ? -1.970 -10.261 20.273 1.00 64.56 65 LEU A N 1
ATOM 513 C CA . LEU A 1 65 ? -2.336 -9.088 21.085 1.00 64.56 65 LEU A CA 1
ATOM 514 C C . LEU A 1 65 ? -1.480 -7.853 20.754 1.00 64.56 65 LEU A C 1
ATOM 516 O O . LEU A 1 65 ? -1.963 -6.724 20.847 1.00 64.56 65 LEU A O 1
ATOM 520 N N . PHE A 1 66 ? -0.233 -8.063 20.322 1.00 69.12 66 PHE A N 1
ATOM 521 C CA . PHE A 1 66 ? 0.696 -6.990 19.957 1.00 69.12 66 PHE A CA 1
ATOM 522 C C . PHE A 1 66 ? 0.177 -6.134 18.794 1.00 69.12 66 PHE A C 1
ATOM 524 O O . PHE A 1 66 ? 0.258 -4.910 18.834 1.00 69.12 66 PHE A O 1
ATOM 531 N N . PHE A 1 67 ? -0.417 -6.764 17.778 1.00 67.62 67 PHE A N 1
ATOM 532 C CA . PHE A 1 67 ? -0.978 -6.049 16.633 1.00 67.62 67 PHE A CA 1
ATOM 533 C C . PHE A 1 67 ? -2.152 -5.139 17.028 1.00 67.62 67 PHE A C 1
ATOM 535 O O . PHE A 1 67 ? -2.264 -4.018 16.536 1.00 67.62 67 PHE A O 1
ATOM 542 N N . ASP A 1 68 ? -3.019 -5.596 17.934 1.00 72.00 68 ASP A N 1
ATOM 543 C CA . ASP A 1 68 ? -4.150 -4.790 18.401 1.00 72.00 68 ASP A CA 1
ATOM 544 C C . ASP A 1 68 ? -3.667 -3.606 19.263 1.00 72.00 68 ASP A C 1
ATOM 546 O O . ASP A 1 68 ? -4.197 -2.501 19.133 1.00 72.00 68 ASP A O 1
ATOM 550 N N . PHE A 1 69 ? -2.617 -3.799 20.072 1.00 74.31 69 PHE A N 1
ATOM 551 C CA . PHE A 1 69 ? -1.946 -2.718 20.805 1.00 74.31 69 PHE A CA 1
ATOM 552 C C . PHE A 1 69 ? -1.318 -1.683 19.858 1.00 74.31 69 PHE A C 1
ATOM 554 O O . PHE A 1 69 ? -1.529 -0.483 20.031 1.00 74.31 69 PHE A O 1
ATOM 561 N N . LEU A 1 70 ? -0.617 -2.137 18.814 1.00 76.62 70 LEU A N 1
ATOM 562 C CA . LEU A 1 70 ? 0.000 -1.271 17.807 1.00 76.62 70 LEU A CA 1
ATOM 563 C C . LEU A 1 70 ? -1.032 -0.368 17.113 1.00 76.62 70 LEU A C 1
ATOM 565 O O . LEU A 1 70 ? -0.791 0.828 16.964 1.00 76.62 70 LEU A O 1
ATOM 569 N N . ILE A 1 71 ? -2.195 -0.909 16.728 1.00 74.12 71 ILE A N 1
ATOM 570 C CA . ILE A 1 71 ? -3.256 -0.121 16.078 1.00 74.12 71 ILE A CA 1
ATOM 571 C C . ILE A 1 71 ? -3.804 0.958 17.011 1.00 74.12 71 ILE A C 1
ATOM 573 O O . ILE A 1 71 ? -3.993 2.095 16.578 1.00 74.12 71 ILE A O 1
ATOM 577 N N . VAL A 1 72 ? -4.077 0.622 18.275 1.00 76.00 72 VAL A N 1
ATOM 578 C CA . VAL A 1 72 ? -4.612 1.593 19.242 1.00 76.00 72 VAL A CA 1
ATOM 579 C C . VAL A 1 72 ? -3.601 2.713 19.479 1.00 76.00 72 VAL A C 1
ATOM 581 O O . VAL A 1 72 ? -3.971 3.881 19.390 1.00 76.00 72 VAL A O 1
ATOM 584 N N . THR A 1 73 ? -2.324 2.381 19.681 1.00 79.44 73 THR A N 1
ATOM 585 C CA . THR A 1 73 ? -1.260 3.376 19.871 1.00 79.44 73 THR A CA 1
ATOM 586 C C . THR A 1 73 ? -1.091 4.275 18.645 1.00 79.44 73 THR A C 1
ATOM 588 O O . THR A 1 73 ? -1.071 5.497 18.788 1.00 79.44 73 THR A O 1
ATOM 591 N N . LEU A 1 74 ? -1.048 3.711 17.430 1.00 78.25 74 LEU A N 1
ATOM 592 C CA . LEU A 1 74 ? -0.978 4.506 16.197 1.00 78.25 74 LEU A CA 1
ATOM 593 C C . LEU A 1 74 ? -2.201 5.419 16.042 1.00 78.25 74 LEU A C 1
ATOM 595 O O . LEU A 1 74 ? -2.042 6.586 15.700 1.00 78.25 74 LEU A O 1
ATOM 599 N N . SER A 1 75 ? -3.410 4.941 16.354 1.00 74.00 75 SER A N 1
ATOM 600 C CA . SER A 1 75 ? -4.630 5.756 16.272 1.00 74.00 75 SER A CA 1
ATOM 601 C C . SER A 1 75 ? -4.569 7.005 17.159 1.00 74.00 75 SER A C 1
ATOM 603 O O . SER A 1 75 ? -5.029 8.060 16.731 1.00 74.00 75 SER A O 1
ATOM 605 N N . TRP A 1 76 ? -3.999 6.911 18.365 1.00 76.00 76 TRP A N 1
ATOM 606 C CA . TRP A 1 76 ? -3.819 8.058 19.267 1.00 76.00 76 TRP A CA 1
ATOM 607 C C . TRP A 1 76 ? -2.727 9.021 18.788 1.00 76.00 76 TRP A C 1
ATOM 609 O O . TRP A 1 76 ? -2.896 10.239 18.878 1.00 76.00 76 TRP A O 1
ATOM 619 N N . ILE A 1 77 ? -1.632 8.488 18.236 1.00 77.31 77 ILE A N 1
ATOM 620 C CA . ILE A 1 77 ? -0.558 9.290 17.634 1.00 77.31 77 ILE A CA 1
ATOM 621 C C . ILE A 1 77 ? -1.118 10.130 16.482 1.00 77.31 77 ILE A C 1
ATOM 623 O O . ILE A 1 77 ? -0.920 11.342 16.454 1.00 77.31 77 ILE A O 1
ATOM 627 N N . PHE A 1 78 ? -1.871 9.519 15.566 1.00 73.50 78 PHE A N 1
ATOM 628 C CA . PHE A 1 78 ? -2.429 10.235 14.421 1.00 73.50 78 PHE A CA 1
ATOM 629 C C . PHE A 1 78 ? -3.497 11.255 14.819 1.00 73.50 78 PHE A C 1
ATOM 631 O O . PHE A 1 78 ? -3.470 12.364 14.298 1.00 73.50 78 PHE A O 1
ATOM 638 N N . GLU A 1 79 ? -4.377 10.952 15.776 1.00 69.12 79 GLU A N 1
ATOM 639 C CA . GLU A 1 79 ? -5.349 11.934 16.283 1.00 69.12 79 GLU A CA 1
ATOM 640 C C . GLU A 1 79 ? -4.640 13.148 16.925 1.00 69.12 79 GLU A C 1
ATOM 642 O O . GLU A 1 79 ? -5.043 14.290 16.719 1.00 69.12 79 GLU A O 1
ATOM 647 N N . SER A 1 80 ? -3.507 12.941 17.602 1.00 68.38 80 SER A N 1
ATOM 648 C CA . SER A 1 80 ? -2.708 14.037 18.177 1.00 68.38 80 SER A CA 1
ATOM 649 C C . SER A 1 80 ? -2.037 14.907 17.101 1.00 68.38 80 SER A C 1
ATOM 651 O O . SER A 1 80 ? -1.962 16.127 17.235 1.00 68.38 80 SER A O 1
ATOM 653 N N . VAL A 1 81 ? -1.594 14.296 15.996 1.00 67.94 81 VAL A N 1
ATOM 654 C CA . VAL A 1 81 ? -0.964 14.992 14.856 1.00 67.94 81 VAL A CA 1
ATOM 655 C C . VAL A 1 81 ? -1.992 15.768 14.017 1.00 67.94 81 VAL A C 1
ATOM 657 O O . VAL A 1 81 ? -1.649 16.749 13.357 1.00 67.94 81 VAL A O 1
ATOM 660 N N . THR A 1 82 ? -3.275 15.401 14.070 1.00 59.75 82 THR A N 1
ATOM 661 C CA . THR A 1 82 ? -4.326 16.059 13.268 1.00 59.75 82 THR A CA 1
ATOM 662 C C . THR A 1 82 ? -4.657 17.490 13.671 1.00 59.75 82 THR A C 1
ATOM 664 O O . THR A 1 82 ? -5.243 18.217 12.869 1.00 59.75 82 THR A O 1
ATOM 667 N N . ILE A 1 83 ? -4.187 17.933 14.839 1.00 58.75 83 ILE A N 1
ATOM 668 C CA . ILE A 1 83 ? -4.249 19.332 15.278 1.00 58.75 83 ILE A CA 1
ATOM 669 C C . ILE A 1 83 ? -3.405 20.237 14.348 1.00 58.75 83 ILE A C 1
ATOM 671 O O . ILE A 1 83 ? -3.688 21.426 14.228 1.00 58.75 83 ILE A O 1
ATOM 675 N N . LEU A 1 84 ? -2.420 19.683 13.618 1.00 53.72 84 LEU A N 1
ATOM 676 C CA . LEU A 1 84 ? -1.443 20.430 12.812 1.00 53.72 84 LEU A CA 1
ATOM 677 C C . LEU A 1 84 ? -1.536 20.200 11.287 1.00 53.72 84 LEU A C 1
ATOM 679 O O . LEU A 1 84 ? -0.516 20.220 10.614 1.00 53.72 84 LEU A O 1
ATOM 683 N N . ARG A 1 85 ? -2.748 20.087 10.711 1.00 60.62 85 ARG A N 1
ATOM 684 C CA . ARG A 1 85 ? -3.017 20.052 9.243 1.00 60.62 85 ARG A CA 1
ATOM 685 C C . ARG A 1 85 ? -2.760 18.687 8.563 1.00 60.62 85 ARG A C 1
ATOM 687 O O . ARG A 1 85 ? -1.760 18.483 7.884 1.00 60.62 85 ARG A O 1
ATOM 694 N N . SER A 1 86 ? -3.746 17.780 8.644 1.00 55.91 86 SER A N 1
ATOM 695 C CA . SER A 1 86 ? -4.058 16.765 7.605 1.00 55.91 86 SER A CA 1
ATOM 696 C C . SER A 1 86 ? -5.356 15.999 7.907 1.00 55.91 86 SER A C 1
ATOM 698 O O . SER A 1 86 ? -5.353 14.917 8.491 1.00 55.91 86 SER A O 1
ATOM 700 N N . PHE A 1 87 ? -6.497 16.531 7.459 1.00 62.19 87 PHE A N 1
ATOM 701 C CA . PHE A 1 87 ? -7.820 15.936 7.714 1.00 62.19 87 PHE A CA 1
ATOM 702 C C . PHE A 1 87 ? -8.098 14.628 6.949 1.00 62.19 87 PHE A C 1
ATOM 704 O O . PHE A 1 87 ? -9.010 13.893 7.320 1.00 62.19 87 PHE A O 1
ATOM 711 N N . ARG A 1 88 ? -7.339 14.303 5.889 1.00 65.56 88 ARG A N 1
ATOM 712 C CA . ARG A 1 88 ? -7.600 13.107 5.062 1.00 65.56 88 ARG A CA 1
ATOM 713 C C . ARG A 1 88 ? -7.079 11.824 5.707 1.00 65.56 88 ARG A C 1
ATOM 715 O O . ARG A 1 88 ? -7.788 10.827 5.760 1.00 65.56 88 ARG A O 1
ATOM 722 N N . ILE A 1 89 ? -5.862 11.876 6.237 1.00 68.88 89 ILE A N 1
ATOM 723 C CA . ILE A 1 89 ? -5.179 10.724 6.833 1.00 68.88 89 ILE A CA 1
ATOM 724 C C . ILE A 1 89 ? -5.868 10.309 8.148 1.00 68.88 89 ILE A C 1
ATOM 726 O O . ILE A 1 89 ? -6.083 9.122 8.385 1.00 68.88 89 ILE A O 1
ATOM 730 N N . ALA A 1 90 ? -6.333 11.287 8.935 1.00 67.88 90 ALA A N 1
ATOM 731 C CA . ALA A 1 90 ? -7.126 11.089 10.155 1.00 67.88 90 ALA A CA 1
ATOM 732 C C . ALA A 1 90 ? -8.326 10.154 9.953 1.00 67.88 90 ALA A C 1
ATOM 734 O O . ALA A 1 90 ? -8.559 9.219 10.721 1.00 67.88 90 ALA A O 1
ATOM 735 N N . ARG A 1 91 ? -9.085 10.406 8.878 1.00 70.19 91 ARG A N 1
ATOM 736 C CA . ARG A 1 91 ? -1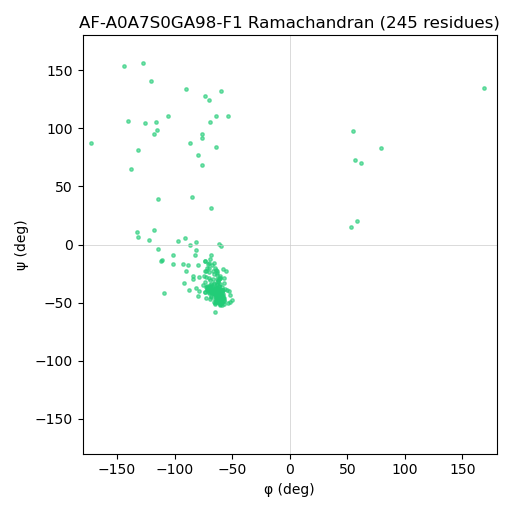0.303 9.662 8.544 1.00 70.19 91 ARG A CA 1
ATOM 737 C C . ARG A 1 91 ? -9.986 8.199 8.249 1.00 70.19 91 ARG A C 1
ATOM 739 O O . ARG A 1 91 ? -10.726 7.325 8.679 1.00 70.19 91 ARG A O 1
ATOM 746 N N . VAL A 1 92 ? -8.861 7.916 7.596 1.00 73.81 92 VAL A N 1
ATOM 747 C CA . VAL A 1 92 ? -8.445 6.543 7.279 1.00 73.81 92 VAL A CA 1
ATOM 748 C C . VAL A 1 92 ? -8.031 5.777 8.541 1.00 73.81 92 VAL A C 1
ATOM 750 O O . VAL A 1 92 ? -8.445 4.636 8.730 1.00 73.81 92 VAL A O 1
ATOM 753 N N . PHE A 1 93 ? -7.289 6.396 9.464 1.00 70.62 93 PHE A N 1
ATOM 754 C CA . PHE A 1 93 ? -6.878 5.731 10.712 1.00 70.62 93 PHE A CA 1
ATOM 755 C C . PHE A 1 93 ? -8.048 5.389 11.639 1.00 70.62 93 PHE A C 1
ATOM 757 O O . PHE A 1 93 ? -8.054 4.330 12.273 1.00 70.62 93 PHE A O 1
ATOM 764 N N . ARG A 1 94 ? -9.093 6.219 11.650 1.00 70.12 94 ARG A N 1
ATOM 765 C CA . ARG A 1 94 ? -10.342 5.917 12.362 1.00 70.12 94 ARG A CA 1
ATOM 766 C C . ARG A 1 94 ? -11.043 4.659 11.807 1.00 70.12 94 ARG A C 1
ATOM 768 O O . ARG A 1 94 ? -11.632 3.914 12.591 1.00 70.12 94 ARG A O 1
ATOM 775 N N . LEU A 1 95 ? -10.898 4.342 10.510 1.00 73.19 95 LEU A N 1
ATOM 776 C CA . LEU A 1 95 ? -11.408 3.090 9.919 1.00 73.19 95 LEU A CA 1
ATOM 777 C C . LEU A 1 95 ? -10.639 1.868 10.434 1.00 73.19 95 LEU A C 1
ATOM 779 O O . LEU A 1 95 ? -11.260 0.864 10.781 1.00 73.19 95 LEU A O 1
ATOM 783 N N . PHE A 1 96 ? -9.312 1.951 10.572 1.00 74.56 96 PHE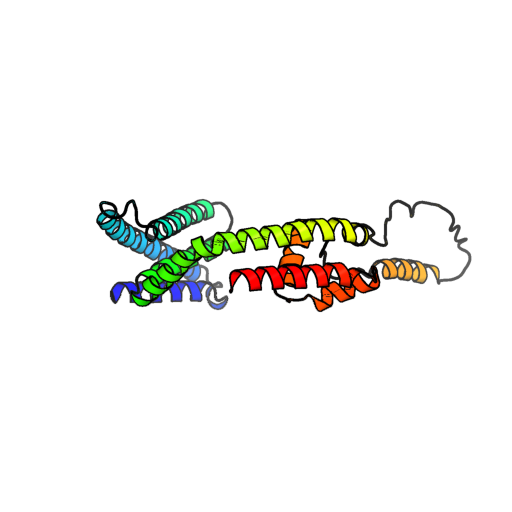 A N 1
ATOM 784 C CA . PHE A 1 96 ? -8.501 0.851 11.114 1.00 74.56 96 PHE A CA 1
ATOM 785 C C . PHE A 1 96 ? -8.926 0.446 12.528 1.00 74.56 96 PHE A C 1
ATOM 787 O O . PHE A 1 96 ? -8.975 -0.741 12.851 1.00 74.56 96 PHE A O 1
ATOM 794 N N . ARG A 1 97 ? -9.323 1.412 13.358 1.00 70.31 97 ARG A N 1
ATOM 795 C CA . ARG A 1 97 ? -9.870 1.134 14.688 1.00 70.31 97 ARG A CA 1
ATOM 796 C C . ARG A 1 97 ? -11.171 0.320 14.637 1.00 70.31 97 ARG A C 1
ATOM 798 O O . ARG A 1 97 ? -11.363 -0.572 15.466 1.00 70.31 97 ARG A O 1
ATOM 805 N N . SER A 1 98 ? -12.044 0.580 13.661 1.00 71.81 98 SER A N 1
ATOM 806 C CA . SER A 1 98 ? -13.258 -0.222 13.443 1.00 71.81 98 SER A CA 1
ATOM 807 C C . SER A 1 98 ? -12.951 -1.666 13.005 1.00 71.81 98 SER A C 1
ATOM 809 O O . SER A 1 98 ? -13.710 -2.579 13.324 1.00 71.81 98 SER A O 1
ATOM 811 N N . LEU A 1 99 ? -11.790 -1.922 12.387 1.00 71.06 99 LEU A N 1
ATOM 812 C CA . LEU A 1 99 ? -11.333 -3.278 12.045 1.00 71.06 99 LEU A CA 1
ATOM 813 C C . LEU A 1 99 ? -10.881 -4.079 13.277 1.00 71.06 99 LEU A C 1
ATOM 815 O O . LEU A 1 99 ? -11.165 -5.276 13.373 1.00 71.06 99 LEU A O 1
ATOM 819 N N . THR A 1 100 ? -10.244 -3.441 14.265 1.00 68.75 100 THR A N 1
ATOM 820 C CA . THR A 1 100 ? -9.869 -4.089 15.542 1.00 68.75 100 THR A CA 1
ATOM 821 C C . THR A 1 100 ? -11.098 -4.615 16.294 1.00 68.75 100 THR A C 1
ATOM 823 O O . THR A 1 100 ? -11.039 -5.623 17.000 1.00 68.75 100 THR A O 1
ATOM 826 N N . LEU A 1 101 ? -12.251 -3.972 16.103 1.00 67.19 101 LEU A N 1
ATOM 827 C CA . LEU A 1 101 ? -13.532 -4.376 16.678 1.00 67.19 101 LEU A CA 1
ATOM 828 C C . LEU A 1 101 ? -14.109 -5.641 16.036 1.00 67.19 101 LEU A C 1
ATOM 830 O O . LEU A 1 101 ? -14.654 -6.484 16.752 1.00 67.19 101 LEU A O 1
ATOM 834 N N . LEU A 1 102 ? -13.919 -5.835 14.727 1.00 69.06 102 LEU A N 1
ATOM 835 C CA . LEU A 1 102 ? -14.354 -7.046 14.020 1.00 69.06 102 LEU A CA 1
ATOM 836 C C . LEU A 1 102 ? -13.654 -8.302 14.558 1.00 69.06 102 LEU A C 1
ATOM 838 O O . LEU A 1 102 ? -14.279 -9.353 14.675 1.00 69.06 102 LEU A O 1
ATOM 842 N N . LYS A 1 103 ? -12.400 -8.193 15.014 1.00 67.88 103 LYS A N 1
ATOM 843 C CA . LYS A 1 103 ? -11.652 -9.295 15.655 1.00 67.88 103 LYS A CA 1
ATOM 844 C C . LYS A 1 103 ? -12.185 -9.716 17.030 1.00 67.88 103 LYS A C 1
ATOM 846 O O . LYS A 1 103 ? -11.738 -10.722 17.598 1.00 67.88 103 LYS A O 1
ATOM 851 N N . ARG A 1 104 ? -13.129 -8.964 17.609 1.00 70.00 104 ARG A N 1
ATOM 852 C CA . ARG A 1 104 ? -13.846 -9.384 18.825 1.00 70.00 104 ARG A CA 1
ATOM 853 C C . ARG A 1 104 ? -14.847 -10.497 18.526 1.00 70.00 104 ARG A C 1
ATOM 855 O O . ARG A 1 104 ? -15.155 -11.279 19.425 1.00 70.00 104 ARG A O 1
ATOM 862 N N . LEU A 1 105 ? -15.291 -10.621 17.273 1.00 75.56 105 LEU A N 1
ATOM 863 C CA . LEU A 1 105 ? -16.084 -11.754 16.816 1.00 75.56 105 LEU A CA 1
ATOM 864 C C . LEU A 1 105 ? -15.199 -13.003 16.771 1.00 75.56 105 LEU A C 1
ATOM 866 O O . LEU A 1 105 ? -14.168 -13.028 16.097 1.00 75.56 105 LEU A O 1
ATOM 870 N N . LYS A 1 106 ? -15.625 -14.060 17.476 1.00 77.38 106 LYS A N 1
ATOM 871 C CA . LYS A 1 106 ? -14.901 -15.341 17.543 1.00 77.38 106 LYS A CA 1
ATOM 872 C C . LYS A 1 106 ? -14.589 -15.886 16.143 1.00 77.38 106 LYS A C 1
ATOM 874 O O . LYS A 1 106 ? -13.479 -16.352 15.924 1.00 77.38 106 LYS A O 1
ATOM 879 N N . SER A 1 107 ? -15.534 -15.752 15.209 1.00 81.75 107 SER A N 1
ATOM 880 C CA . SER A 1 107 ? -15.378 -16.173 13.810 1.00 81.75 107 SER A CA 1
ATOM 881 C C . SER A 1 107 ? -14.231 -15.435 13.096 1.00 81.75 107 SER A C 1
ATOM 883 O O . SER A 1 107 ? -13.297 -16.062 12.604 1.00 81.75 107 SER A O 1
ATOM 885 N N . VAL A 1 108 ? -14.217 -14.097 13.142 1.00 81.75 108 VAL A N 1
ATOM 886 C CA . VAL A 1 108 ? -13.196 -13.263 12.473 1.00 81.75 108 VAL A CA 1
ATOM 887 C C . VAL A 1 108 ? -11.811 -13.458 13.087 1.00 81.75 108 VAL A C 1
ATOM 889 O O . VAL A 1 108 ? -10.813 -13.484 12.370 1.00 81.75 108 VAL A O 1
ATOM 892 N N . ARG A 1 109 ? -11.727 -13.626 14.412 1.00 78.31 109 ARG A N 1
ATOM 893 C CA . ARG A 1 109 ? -10.450 -13.848 15.103 1.00 78.31 109 ARG A CA 1
ATOM 894 C C . ARG A 1 109 ? -9.743 -15.111 14.625 1.00 78.31 109 ARG A C 1
ATOM 896 O O . ARG A 1 109 ? -8.529 -15.081 14.450 1.00 78.31 109 ARG A O 1
ATOM 903 N N . VAL A 1 110 ? -10.487 -16.200 14.437 1.00 83.31 110 VAL A N 1
ATOM 904 C CA . VAL A 1 110 ? -9.923 -17.474 13.970 1.00 83.31 110 VAL A CA 1
ATOM 905 C C . VAL A 1 110 ? -9.336 -17.302 12.570 1.00 83.31 110 VAL A C 1
ATOM 907 O O . VAL A 1 110 ? -8.189 -17.677 12.348 1.00 83.31 110 VAL A O 1
ATOM 910 N N . VAL A 1 111 ? -10.070 -16.644 11.667 1.00 86.25 111 VAL A N 1
ATOM 911 C CA . VAL A 1 111 ? -9.598 -16.351 10.304 1.00 86.25 111 VAL A CA 1
ATOM 912 C C . VAL A 1 111 ? -8.359 -15.454 10.325 1.00 86.25 111 VAL A C 1
ATOM 914 O O . VAL A 1 111 ? -7.346 -15.788 9.722 1.00 86.25 111 VAL A O 1
ATOM 917 N N . MET A 1 112 ? -8.393 -14.344 11.067 1.00 82.12 112 MET A N 1
ATOM 918 C CA . MET A 1 112 ? -7.262 -13.413 11.162 1.00 82.12 112 MET A CA 1
ATOM 919 C C . MET A 1 112 ? -6.020 -14.065 11.768 1.00 82.12 112 MET A C 1
ATOM 921 O O . MET A 1 112 ? -4.916 -13.831 11.289 1.00 82.12 112 MET A O 1
ATOM 925 N N . SER A 1 113 ? -6.181 -14.907 12.792 1.00 79.19 113 SER A N 1
ATOM 926 C CA . SER A 1 113 ? -5.059 -15.651 13.366 1.00 79.19 113 SER A CA 1
ATOM 927 C C . SER A 1 113 ? -4.485 -16.656 12.370 1.00 79.19 113 SER A C 1
ATOM 929 O O . SER A 1 113 ? -3.268 -16.792 12.304 1.00 79.19 113 SER A O 1
ATOM 931 N N . ALA A 1 114 ? -5.325 -17.337 11.586 1.00 86.62 114 ALA A N 1
ATOM 932 C CA . ALA A 1 114 ? -4.858 -18.231 10.532 1.00 86.62 114 ALA A CA 1
ATOM 933 C C . ALA A 1 114 ? -4.062 -17.461 9.463 1.00 86.62 114 ALA A C 1
ATOM 935 O O . ALA A 1 114 ? -2.950 -17.863 9.131 1.00 86.62 114 ALA A O 1
ATOM 936 N N . LEU A 1 115 ? -4.571 -16.309 9.010 1.00 87.31 115 LEU A N 1
ATOM 937 C CA . LEU A 1 115 ? -3.888 -15.436 8.049 1.00 87.31 115 LEU A CA 1
ATOM 938 C C . LEU A 1 115 ? -2.544 -14.930 8.589 1.00 87.31 115 LEU A C 1
ATOM 940 O O . LEU A 1 115 ? -1.513 -15.100 7.942 1.00 87.31 115 LEU A O 1
ATOM 944 N N . LEU A 1 116 ? -2.511 -14.371 9.801 1.00 83.81 116 LEU A N 1
ATOM 945 C CA . LEU A 1 116 ? -1.272 -13.867 10.402 1.00 83.81 116 LEU A CA 1
ATOM 946 C C . LEU A 1 116 ? -0.241 -14.982 10.627 1.00 83.81 116 LEU A C 1
ATOM 948 O O . LEU A 1 116 ? 0.950 -14.752 10.436 1.00 83.81 116 LEU A O 1
ATOM 952 N N . ASN A 1 117 ? -0.683 -16.200 10.949 1.00 84.25 117 ASN A N 1
ATOM 953 C CA . ASN A 1 117 ? 0.198 -17.363 11.075 1.00 84.25 117 ASN A CA 1
ATOM 954 C C . ASN A 1 117 ? 0.762 -17.845 9.725 1.00 84.25 117 ASN A C 1
ATOM 956 O O . ASN A 1 117 ? 1.791 -18.524 9.703 1.00 84.25 117 ASN A O 1
ATOM 960 N N . THR A 1 118 ? 0.130 -17.490 8.600 1.00 87.25 118 THR A N 1
ATOM 961 C CA . THR A 1 118 ? 0.658 -17.778 7.254 1.00 87.25 118 THR A CA 1
ATOM 962 C C . THR A 1 118 ? 1.671 -16.745 6.758 1.00 87.25 118 THR A C 1
ATOM 964 O O . THR A 1 118 ? 2.588 -17.118 6.032 1.00 87.25 118 THR A O 1
ATOM 967 N N . ILE A 1 119 ? 1.610 -15.487 7.211 1.00 88.88 119 ILE A N 1
ATOM 968 C CA . ILE A 1 119 ? 2.572 -14.432 6.828 1.00 88.88 119 ILE A CA 1
ATOM 969 C C . ILE A 1 119 ? 4.047 -14.830 7.027 1.00 88.88 119 ILE A C 1
ATOM 971 O O . ILE A 1 119 ? 4.816 -14.677 6.078 1.00 88.88 119 ILE A O 1
ATOM 975 N N . PRO A 1 120 ? 4.498 -15.359 8.186 1.00 85.56 120 PRO A N 1
ATOM 976 C CA . PRO A 1 120 ? 5.906 -15.725 8.360 1.00 85.56 120 PRO A CA 1
ATOM 977 C C . PRO A 1 120 ? 6.351 -16.834 7.399 1.00 85.56 120 PRO A C 1
ATOM 979 O O . PRO A 1 120 ? 7.520 -16.880 7.029 1.00 85.56 120 PRO A O 1
ATOM 982 N N . ARG A 1 121 ? 5.421 -17.687 6.950 1.00 84.00 121 ARG A N 1
ATOM 983 C CA . ARG A 1 121 ? 5.679 -18.725 5.942 1.00 84.00 121 ARG A CA 1
ATOM 984 C C . ARG A 1 121 ? 5.787 -18.126 4.536 1.00 84.00 121 ARG A C 1
ATOM 986 O O . ARG A 1 121 ? 6.603 -18.580 3.744 1.00 84.00 121 ARG A O 1
ATOM 993 N N . LEU A 1 122 ? 5.015 -17.076 4.251 1.00 87.75 122 LEU A N 1
ATOM 994 C CA . LEU A 1 122 ? 5.045 -16.346 2.979 1.00 87.75 122 LEU A CA 1
ATOM 995 C C . LEU A 1 122 ? 6.200 -15.339 2.876 1.00 87.75 122 LEU A C 1
ATOM 997 O O . LEU A 1 122 ? 6.547 -14.943 1.766 1.00 87.75 122 LEU A O 1
ATOM 1001 N N . LYS A 1 123 ? 6.831 -14.944 3.993 1.00 88.00 123 LYS A N 1
ATOM 1002 C CA . LYS A 1 123 ? 7.924 -13.952 4.014 1.00 88.00 123 LYS A CA 1
ATOM 1003 C C . LYS A 1 123 ? 9.040 -14.287 3.021 1.00 88.00 123 LYS A C 1
ATOM 1005 O O . LYS A 1 123 ? 9.511 -13.390 2.327 1.00 88.00 123 LYS A O 1
ATOM 1010 N N . SER A 1 124 ? 9.452 -15.552 2.942 1.00 89.38 124 SER A N 1
ATOM 1011 C CA . SER A 1 124 ? 10.514 -15.987 2.025 1.00 89.38 124 SER A CA 1
ATOM 1012 C C . SER A 1 124 ? 10.134 -15.766 0.560 1.00 89.38 124 SER A C 1
ATOM 1014 O O . SER A 1 124 ? 10.958 -15.309 -0.227 1.00 89.38 124 SER A O 1
ATOM 1016 N N . ILE A 1 125 ? 8.871 -16.027 0.211 1.00 89.06 125 ILE A N 1
ATOM 1017 C CA . ILE A 1 125 ? 8.343 -15.825 -1.142 1.00 89.06 125 ILE A CA 1
ATOM 1018 C C . ILE A 1 125 ? 8.257 -14.334 -1.448 1.00 89.06 125 ILE A C 1
ATOM 1020 O O . ILE A 1 125 ? 8.724 -13.903 -2.494 1.00 89.06 125 ILE A O 1
ATOM 1024 N N . ILE A 1 126 ? 7.718 -13.538 -0.520 1.00 90.56 126 ILE A N 1
ATOM 1025 C CA . ILE A 1 126 ? 7.613 -12.082 -0.674 1.00 90.56 126 ILE A CA 1
ATOM 1026 C C . ILE A 1 126 ? 9.000 -11.475 -0.899 1.00 90.56 126 ILE A C 1
ATOM 1028 O O . ILE A 1 126 ? 9.175 -10.695 -1.824 1.00 90.56 126 ILE A O 1
ATOM 1032 N N . MET A 1 127 ? 10.002 -11.877 -0.112 1.00 91.19 127 MET A N 1
ATOM 1033 C CA . MET A 1 127 ? 11.373 -11.388 -0.267 1.00 91.19 127 MET A CA 1
ATOM 1034 C C . MET A 1 127 ? 11.967 -11.752 -1.632 1.00 91.19 127 MET A C 1
ATOM 1036 O O . MET A 1 127 ? 12.606 -10.913 -2.263 1.00 91.19 127 MET A O 1
ATOM 1040 N N . LEU A 1 128 ? 11.733 -12.977 -2.108 1.00 90.75 128 LEU A N 1
ATOM 1041 C CA . LEU A 1 128 ? 12.198 -13.413 -3.422 1.00 90.75 128 LEU A CA 1
ATOM 1042 C C . LEU A 1 128 ? 11.486 -12.673 -4.566 1.00 90.75 128 LEU A C 1
ATOM 1044 O O . LEU A 1 128 ? 12.141 -12.266 -5.522 1.00 90.75 128 LEU A O 1
ATOM 1048 N N . MET A 1 129 ? 10.173 -12.453 -4.454 1.00 90.31 129 MET A N 1
ATOM 1049 C CA . MET A 1 129 ? 9.386 -11.662 -5.409 1.00 90.31 129 MET A CA 1
ATOM 1050 C C . MET A 1 129 ? 9.848 -10.207 -5.448 1.00 90.31 129 MET A C 1
ATOM 1052 O O . MET A 1 129 ? 10.083 -9.667 -6.522 1.00 90.31 129 MET A O 1
ATOM 1056 N N . SER A 1 130 ? 10.050 -9.580 -4.288 1.00 92.44 130 SER A N 1
ATOM 1057 C CA . SER A 1 130 ? 10.568 -8.213 -4.212 1.00 92.44 130 SER A CA 1
ATOM 1058 C C . SER A 1 130 ? 11.968 -8.095 -4.815 1.00 92.44 130 SER A C 1
ATOM 1060 O O . SER A 1 130 ? 12.241 -7.120 -5.509 1.00 92.44 130 SER A O 1
ATOM 1062 N N . LEU A 1 131 ? 12.842 -9.086 -4.602 1.00 93.25 131 LEU A N 1
ATOM 1063 C CA . LEU A 1 131 ? 14.164 -9.121 -5.230 1.00 93.25 131 LEU A CA 1
ATOM 1064 C C . LEU A 1 131 ? 14.065 -9.264 -6.754 1.00 93.25 131 LEU A C 1
ATOM 1066 O O . LEU A 1 131 ? 14.785 -8.581 -7.477 1.00 93.25 131 LEU A O 1
ATOM 1070 N N . ASN A 1 132 ? 13.174 -10.130 -7.243 1.00 92.06 132 ASN A N 1
ATOM 1071 C CA . ASN A 1 132 ? 12.929 -10.300 -8.671 1.00 92.06 132 ASN A CA 1
ATOM 1072 C C . ASN A 1 132 ? 12.452 -8.988 -9.310 1.00 92.06 132 ASN A C 1
ATOM 1074 O O . ASN A 1 132 ? 13.081 -8.537 -10.264 1.00 92.06 132 ASN A O 1
ATOM 1078 N N . ILE A 1 133 ? 11.439 -8.338 -8.724 1.00 93.69 133 ILE A N 1
ATOM 1079 C CA . ILE A 1 133 ? 10.970 -7.013 -9.151 1.00 93.69 133 ILE A CA 1
ATOM 1080 C C . ILE A 1 133 ? 12.144 -6.035 -9.180 1.00 93.69 133 ILE A C 1
ATOM 1082 O O . ILE A 1 133 ? 12.383 -5.424 -10.207 1.00 93.69 133 ILE A O 1
ATOM 1086 N N . TYR A 1 134 ? 12.933 -5.942 -8.108 1.00 95.25 134 TYR A N 1
ATOM 1087 C CA . TYR A 1 134 ? 14.047 -4.996 -8.015 1.00 95.25 134 TYR A CA 1
ATOM 1088 C C . TYR A 1 134 ? 15.124 -5.190 -9.097 1.00 95.25 134 TYR A C 1
ATOM 1090 O O . TYR A 1 134 ? 15.558 -4.216 -9.712 1.00 95.25 134 TYR A O 1
ATOM 1098 N N . ILE A 1 135 ? 15.547 -6.434 -9.355 1.00 95.19 135 ILE A N 1
ATOM 1099 C CA . ILE A 1 135 ? 16.551 -6.739 -10.389 1.00 95.19 135 ILE A CA 1
ATOM 1100 C C . ILE A 1 135 ? 16.027 -6.335 -11.771 1.00 95.19 135 ILE A C 1
ATOM 1102 O O . ILE A 1 135 ? 16.744 -5.692 -12.539 1.00 95.19 135 ILE A O 1
ATOM 1106 N N . PHE A 1 136 ? 14.776 -6.683 -12.077 1.00 94.19 136 PHE A N 1
ATOM 1107 C CA . PHE A 1 136 ? 14.160 -6.318 -13.347 1.00 94.19 136 PHE A CA 1
ATOM 1108 C C . PHE A 1 136 ? 13.901 -4.814 -13.456 1.00 94.19 136 PHE A C 1
ATOM 1110 O O . PHE A 1 136 ? 14.117 -4.260 -14.528 1.00 94.19 136 PHE A O 1
ATOM 1117 N N . SER A 1 137 ? 13.562 -4.121 -12.369 1.00 95.62 137 SER A N 1
ATOM 1118 C CA . SER A 1 137 ? 13.460 -2.660 -12.361 1.00 95.62 137 SER A CA 1
ATOM 1119 C C . SER A 1 137 ? 14.767 -2.010 -12.785 1.00 95.62 137 SER A C 1
ATOM 1121 O O . SER A 1 137 ? 14.751 -1.168 -13.671 1.00 95.62 137 SER A O 1
ATOM 1123 N N . ILE A 1 138 ? 15.904 -2.422 -12.208 1.00 95.69 138 ILE A N 1
ATOM 1124 C CA . ILE A 1 138 ? 17.218 -1.876 -12.583 1.00 95.69 138 ILE A CA 1
ATOM 1125 C C . ILE A 1 138 ? 17.517 -2.155 -14.056 1.00 95.69 138 ILE A C 1
ATOM 1127 O O . ILE A 1 138 ? 17.972 -1.257 -14.763 1.00 95.69 138 ILE A O 1
ATOM 1131 N N . LEU A 1 139 ? 17.253 -3.380 -14.523 1.00 94.62 139 LEU A N 1
ATOM 1132 C CA . LEU A 1 139 ? 17.460 -3.757 -15.919 1.00 94.62 139 LEU A CA 1
ATOM 1133 C C . LEU A 1 139 ? 16.635 -2.867 -16.860 1.00 94.62 139 LEU A C 1
ATOM 1135 O O . LEU A 1 139 ? 17.180 -2.311 -17.807 1.00 94.62 139 LEU A O 1
ATOM 1139 N N . PHE A 1 140 ? 15.341 -2.704 -16.591 1.00 93.00 140 PHE A N 1
ATOM 1140 C CA . PHE A 1 140 ? 14.440 -1.926 -17.436 1.00 93.00 140 PHE A CA 1
ATOM 1141 C C 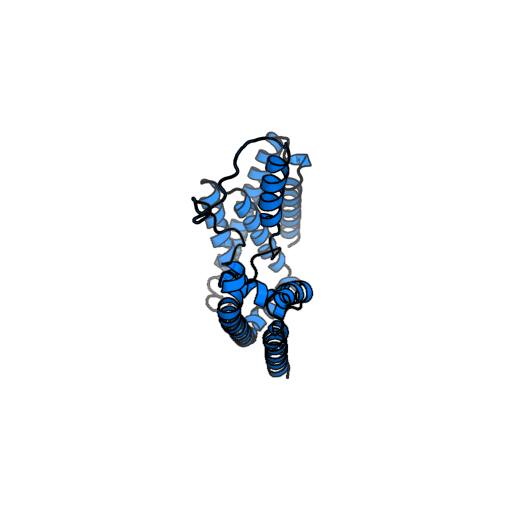. PHE A 1 140 ? 14.719 -0.424 -17.369 1.00 93.00 140 PHE A C 1
ATOM 1143 O O . PHE A 1 140 ? 14.757 0.209 -18.420 1.00 93.00 140 PHE A O 1
ATOM 1150 N N . THR A 1 141 ? 15.009 0.139 -16.190 1.00 93.19 141 THR A N 1
ATOM 1151 C CA . THR A 1 141 ? 15.489 1.526 -16.092 1.00 93.19 141 THR A CA 1
ATOM 1152 C C . THR A 1 141 ? 16.772 1.686 -16.911 1.00 93.19 141 THR A C 1
ATOM 1154 O O . THR A 1 141 ? 16.886 2.611 -17.700 1.00 93.19 141 THR A O 1
ATOM 1157 N N . SER A 1 142 ? 17.735 0.767 -16.806 1.00 92.31 142 SER A N 1
ATOM 1158 C CA . SER A 1 142 ? 18.992 0.875 -17.560 1.00 92.31 142 SER A CA 1
ATOM 1159 C C . SER A 1 142 ? 18.817 0.733 -19.076 1.00 92.31 142 SER A C 1
ATOM 1161 O O . SER A 1 142 ? 19.636 1.275 -19.813 1.00 92.31 142 SER A O 1
ATOM 1163 N N . LEU A 1 143 ? 17.814 -0.016 -19.541 1.00 90.12 143 LEU A N 1
ATOM 1164 C CA . LEU A 1 143 ? 17.572 -0.255 -20.967 1.00 90.12 143 LEU A CA 1
ATOM 1165 C C . LEU A 1 143 ? 16.703 0.826 -21.611 1.00 90.12 143 LEU A C 1
ATOM 1167 O O . LEU A 1 143 ? 16.952 1.196 -22.754 1.00 90.12 143 LEU A O 1
ATOM 1171 N N . TYR A 1 144 ? 15.681 1.306 -20.901 1.00 88.12 144 TYR A N 1
ATOM 1172 C CA . TYR A 1 144 ? 14.622 2.124 -21.491 1.00 88.12 144 TYR A CA 1
ATOM 1173 C C . TYR A 1 144 ? 14.627 3.575 -21.029 1.00 88.12 144 TYR A C 1
ATOM 1175 O O . TYR A 1 144 ? 14.017 4.392 -21.709 1.00 88.12 144 TYR A O 1
ATOM 1183 N N . LYS A 1 145 ? 15.347 3.934 -19.954 1.00 87.12 145 LYS A N 1
ATOM 1184 C CA . LYS A 1 145 ? 15.388 5.315 -19.444 1.00 87.12 145 LYS A CA 1
ATOM 1185 C C . LYS A 1 145 ? 15.804 6.339 -20.501 1.00 87.12 145 LYS A C 1
ATOM 1187 O O . LYS A 1 145 ? 15.199 7.399 -20.565 1.00 87.12 145 LYS A O 1
ATOM 1192 N N . SER A 1 146 ? 16.765 6.002 -21.367 1.00 79.94 146 SER A N 1
ATOM 1193 C CA . SER A 1 146 ? 17.197 6.898 -22.455 1.00 79.94 146 SER A CA 1
ATOM 1194 C C . SER A 1 146 ? 16.042 7.307 -23.372 1.00 79.94 146 SER A C 1
ATOM 1196 O O . SER A 1 146 ? 16.020 8.429 -23.851 1.00 79.94 146 SER A O 1
ATOM 1198 N N . GLY A 1 147 ? 15.061 6.422 -23.581 1.00 74.94 147 GLY A N 1
ATOM 1199 C CA . GLY A 1 147 ? 13.883 6.737 -24.385 1.00 74.94 147 GLY A CA 1
ATOM 1200 C C . GLY A 1 147 ? 12.910 7.707 -23.706 1.00 74.94 147 GLY A C 1
ATOM 1201 O O . GLY A 1 147 ? 12.118 8.316 -24.409 1.00 74.94 147 GLY A O 1
ATOM 1202 N N . TYR A 1 148 ? 12.958 7.849 -22.376 1.00 73.38 148 TYR A N 1
ATOM 1203 C CA . TYR A 1 148 ? 12.143 8.809 -21.614 1.00 73.38 148 TYR A CA 1
ATOM 1204 C C . TYR A 1 148 ? 12.860 10.153 -21.418 1.00 73.38 148 TYR A C 1
ATOM 1206 O O . TYR A 1 148 ? 12.203 11.188 -21.388 1.00 73.38 148 TYR A O 1
ATOM 1214 N N . ASP A 1 149 ? 14.193 10.143 -21.295 1.00 68.06 149 ASP A N 1
ATOM 1215 C CA . ASP A 1 149 ? 15.003 11.364 -21.162 1.00 68.06 149 ASP A CA 1
ATOM 1216 C C . ASP A 1 149 ? 15.093 12.139 -22.497 1.00 68.06 149 ASP A C 1
ATOM 1218 O O . ASP A 1 149 ? 15.202 13.366 -22.500 1.00 68.06 149 ASP A O 1
ATOM 1222 N N . GLU A 1 150 ? 14.989 11.448 -23.639 1.00 60.84 150 GLU A N 1
ATOM 1223 C CA . GLU A 1 150 ? 14.868 12.057 -24.970 1.00 60.84 150 GLU A CA 1
ATOM 1224 C C . GLU A 1 150 ? 13.449 12.602 -25.200 1.00 60.84 150 GLU A C 1
ATOM 1226 O O . GLU A 1 150 ? 12.672 12.109 -26.018 1.00 60.84 150 GLU A O 1
ATOM 1231 N N . SER A 1 151 ? 13.089 13.661 -24.474 1.00 54.69 151 SER A N 1
ATOM 1232 C CA . SER A 1 151 ? 11.970 14.504 -24.896 1.00 54.69 151 SER A CA 1
ATOM 1233 C C . SER A 1 151 ? 12.290 15.089 -26.287 1.00 54.69 151 SER A C 1
ATOM 1235 O O . SER A 1 151 ? 13.392 15.610 -26.471 1.00 54.69 151 SER A O 1
ATOM 1237 N N . PRO A 1 152 ? 11.375 15.050 -27.279 1.00 52.78 152 PRO A N 1
ATOM 1238 C CA . PRO A 1 152 ? 11.637 15.538 -28.643 1.00 52.78 152 PRO A CA 1
ATOM 1239 C C . PRO A 1 152 ? 11.983 17.034 -28.754 1.00 52.78 152 PRO A C 1
ATOM 1241 O O . PRO A 1 152 ? 12.156 17.549 -29.857 1.00 52.78 152 PRO A O 1
ATOM 1244 N N . CYS A 1 153 ? 12.022 17.755 -27.633 1.00 53.94 153 CYS A N 1
ATOM 1245 C CA . CYS A 1 153 ? 12.058 19.205 -27.576 1.00 53.94 153 CYS A CA 1
ATOM 1246 C C . CYS A 1 153 ? 13.063 19.644 -26.507 1.00 53.94 153 CYS A C 1
ATOM 1248 O O . CYS A 1 153 ? 12.699 20.252 -25.501 1.00 53.94 153 CYS A O 1
ATOM 1250 N N . ASP A 1 154 ? 14.338 19.344 -26.743 1.00 44.09 154 ASP A N 1
ATOM 1251 C CA . ASP A 1 154 ? 15.414 20.097 -26.113 1.00 44.09 154 ASP A CA 1
ATOM 1252 C C . ASP A 1 154 ? 15.414 21.506 -26.732 1.00 44.09 154 ASP A C 1
ATOM 1254 O O . ASP A 1 154 ? 15.701 21.702 -27.916 1.00 44.09 154 ASP A O 1
ATOM 1258 N N . TYR A 1 155 ? 14.933 22.488 -25.973 1.00 49.09 155 TYR A N 1
ATOM 1259 C CA . TYR A 1 155 ? 14.760 23.866 -26.439 1.00 49.09 155 TYR A CA 1
ATOM 1260 C C . TYR A 1 155 ? 16.032 24.710 -26.263 1.00 49.09 155 TYR A C 1
ATOM 1262 O O . TYR A 1 155 ? 16.029 25.885 -26.639 1.00 49.09 155 TYR A O 1
ATOM 1270 N N . GLU A 1 156 ? 17.126 24.159 -25.725 1.00 44.19 156 GLU A N 1
ATOM 1271 C CA . GLU A 1 156 ? 18.350 24.936 -25.465 1.00 44.19 156 GLU A CA 1
ATOM 1272 C C . GLU A 1 156 ? 19.144 25.297 -26.734 1.00 44.19 156 GLU A C 1
ATOM 1274 O O . GLU A 1 156 ? 19.956 26.223 -26.729 1.00 44.19 156 GLU A O 1
ATOM 1279 N N . ASN A 1 157 ? 18.839 24.668 -27.864 1.00 42.31 157 ASN A N 1
ATOM 1280 C CA . ASN A 1 157 ? 19.492 24.870 -29.157 1.00 42.31 157 ASN A CA 1
ATOM 1281 C C . ASN A 1 157 ? 18.546 25.389 -30.253 1.00 42.31 157 ASN A C 1
ATOM 1283 O O . ASN A 1 157 ? 18.963 25.543 -31.401 1.00 42.31 157 ASN A O 1
ATOM 1287 N N . VAL A 1 158 ? 17.334 25.838 -29.901 1.00 47.72 158 VAL A N 1
ATOM 1288 C CA . VAL A 1 158 ? 16.568 26.784 -30.742 1.00 47.72 158 VAL A CA 1
ATOM 1289 C C . VAL A 1 158 ? 17.012 28.223 -30.439 1.00 47.72 158 VAL A C 1
ATOM 1291 O O . VAL A 1 158 ? 16.222 29.157 -30.343 1.00 47.72 158 VAL A O 1
ATOM 1294 N N . SER A 1 159 ? 18.318 28.419 -30.277 1.00 49.75 159 SER A N 1
ATOM 1295 C CA . SER A 1 159 ? 18.943 29.730 -30.346 1.00 49.75 159 SER A CA 1
ATOM 1296 C C . SER A 1 159 ? 19.882 29.749 -31.550 1.00 49.75 159 SER A C 1
ATOM 1298 O O . SER A 1 159 ? 21.033 29.326 -31.517 1.00 49.75 159 SER A O 1
ATOM 1300 N N . SER A 1 160 ? 19.369 30.323 -32.641 1.00 44.91 160 SER A N 1
ATOM 1301 C CA . SER A 1 160 ? 20.171 30.971 -33.685 1.00 44.91 160 SER A CA 1
ATOM 1302 C C . SER A 1 160 ? 21.178 30.094 -34.447 1.00 44.91 160 SER A C 1
ATOM 1304 O O . SER A 1 160 ? 22.383 30.323 -34.400 1.00 44.91 160 SER A O 1
ATOM 1306 N N . THR A 1 161 ? 20.706 29.174 -35.288 1.00 38.00 161 THR A N 1
ATOM 1307 C CA . THR A 1 161 ? 21.450 28.866 -36.524 1.00 38.00 161 THR A CA 1
ATOM 1308 C C . THR A 1 161 ? 20.497 28.652 -37.699 1.00 38.00 161 THR A C 1
ATOM 1310 O O . THR A 1 161 ? 19.786 27.660 -37.797 1.00 38.00 161 THR A O 1
ATOM 1313 N N . SER A 1 162 ? 20.487 29.671 -38.564 1.00 41.38 162 SER A N 1
ATOM 1314 C CA . SER A 1 162 ? 19.979 29.705 -39.940 1.00 41.38 162 SER A CA 1
ATOM 1315 C C . SER A 1 162 ? 18.518 29.318 -40.193 1.00 41.38 162 SER A C 1
ATOM 1317 O O . SER A 1 162 ? 18.234 28.333 -40.865 1.00 41.38 162 SER A O 1
ATOM 1319 N N . LEU A 1 163 ? 17.600 30.201 -39.809 1.00 42.41 163 LEU A N 1
ATOM 1320 C CA . LEU A 1 163 ? 16.469 30.538 -40.675 1.00 42.41 163 LEU A CA 1
ATOM 1321 C C . LEU A 1 163 ? 16.372 32.067 -40.721 1.00 42.41 163 LEU A C 1
ATOM 1323 O O . LEU A 1 163 ? 15.591 32.682 -39.998 1.00 42.41 163 LEU A O 1
ATOM 1327 N N . GLU A 1 164 ? 17.203 32.695 -41.558 1.00 36.66 164 GLU A N 1
ATOM 1328 C CA . GLU A 1 164 ? 16.911 34.039 -42.064 1.00 36.66 164 GLU A CA 1
ATOM 1329 C C . GLU A 1 164 ? 15.641 33.939 -42.918 1.00 36.66 164 GLU A C 1
ATOM 1331 O O . GLU A 1 164 ? 15.680 33.758 -44.134 1.00 36.66 164 GLU A O 1
ATOM 1336 N N . VAL A 1 165 ? 14.481 33.990 -42.267 1.00 47.91 165 VAL A N 1
ATOM 1337 C CA . VAL A 1 165 ? 13.209 34.176 -42.959 1.00 47.91 165 VAL A CA 1
ATOM 1338 C C . VAL A 1 165 ? 13.145 35.651 -43.323 1.00 47.91 165 VAL A C 1
ATOM 1340 O O . VAL A 1 165 ? 12.784 36.494 -42.504 1.00 47.91 165 VAL A O 1
ATOM 1343 N N . ASN A 1 166 ? 13.559 35.966 -44.547 1.00 39.34 166 ASN A N 1
ATOM 1344 C CA . ASN A 1 166 ? 13.409 37.295 -45.115 1.00 39.34 166 ASN A CA 1
ATOM 1345 C C . ASN A 1 166 ? 11.907 37.593 -45.242 1.00 39.34 166 ASN A C 1
ATOM 1347 O O . ASN A 1 166 ? 11.195 36.948 -46.013 1.00 39.34 166 ASN A O 1
ATOM 1351 N N . ILE A 1 167 ? 11.411 38.520 -44.421 1.00 49.22 167 ILE A N 1
ATOM 1352 C CA . ILE A 1 167 ? 9.992 38.871 -44.342 1.00 49.22 167 ILE A CA 1
ATOM 1353 C C . ILE A 1 167 ? 9.669 39.798 -45.515 1.00 49.22 167 ILE A C 1
ATOM 1355 O O . ILE A 1 167 ? 9.530 41.010 -45.369 1.00 49.22 167 ILE A O 1
ATOM 1359 N N . SER A 1 168 ? 9.540 39.209 -46.695 1.00 50.31 168 SER A N 1
ATOM 1360 C CA . SER A 1 168 ? 8.820 39.804 -47.811 1.00 50.31 168 SER A CA 1
ATOM 1361 C C . SER A 1 168 ? 7.774 38.799 -48.262 1.00 50.31 168 SER A C 1
ATOM 1363 O O . SER A 1 168 ? 8.104 37.791 -48.875 1.00 50.31 168 SER A O 1
ATOM 1365 N N . GLU A 1 169 ? 6.528 39.101 -47.898 1.00 47.38 169 GLU A N 1
ATOM 1366 C CA . GLU A 1 169 ? 5.304 38.518 -48.441 1.00 47.38 169 GLU A CA 1
ATOM 1367 C C . GLU A 1 169 ? 5.210 36.984 -48.384 1.00 47.38 169 GLU A C 1
ATOM 1369 O O . GLU A 1 169 ? 5.667 36.278 -49.272 1.00 47.38 169 GLU A O 1
ATOM 1374 N N . HIS A 1 170 ? 4.521 36.463 -47.371 1.00 45.97 170 HIS A N 1
ATOM 1375 C CA . HIS A 1 170 ? 3.307 35.640 -47.500 1.00 45.97 170 HIS A CA 1
ATOM 1376 C C . HIS A 1 170 ? 2.996 35.021 -46.123 1.00 45.97 170 HIS A C 1
ATOM 1378 O O . HIS A 1 170 ? 3.866 34.527 -45.410 1.00 45.97 170 HIS A O 1
ATOM 1384 N N . ASN A 1 171 ? 1.720 35.086 -45.753 1.00 49.16 171 ASN A N 1
ATOM 1385 C CA . ASN A 1 171 ? 1.099 34.876 -44.438 1.00 49.16 171 ASN A CA 1
ATOM 1386 C C . ASN A 1 171 ? 1.141 33.416 -43.901 1.00 49.16 171 ASN A C 1
ATOM 1388 O O . ASN A 1 171 ? 0.217 32.977 -43.223 1.00 49.16 171 ASN A O 1
ATOM 1392 N N . TRP A 1 172 ? 2.178 32.636 -44.235 1.00 48.25 172 TRP A N 1
ATOM 1393 C CA . TRP A 1 172 ? 2.278 31.192 -43.954 1.00 48.25 172 TRP A CA 1
ATOM 1394 C C . TRP A 1 172 ? 3.174 30.839 -42.750 1.00 48.25 172 TRP A C 1
ATOM 1396 O O . TRP A 1 172 ? 3.189 29.692 -42.301 1.00 48.25 172 TRP A O 1
ATOM 1406 N N . THR A 1 173 ? 3.909 31.805 -42.191 1.00 51.34 173 THR A N 1
ATOM 1407 C CA . THR A 1 173 ? 4.896 31.570 -41.118 1.00 51.34 173 THR A CA 1
ATOM 1408 C C . THR A 1 173 ? 4.264 31.286 -39.755 1.00 51.34 173 THR A C 1
ATOM 1410 O O . THR A 1 173 ? 4.79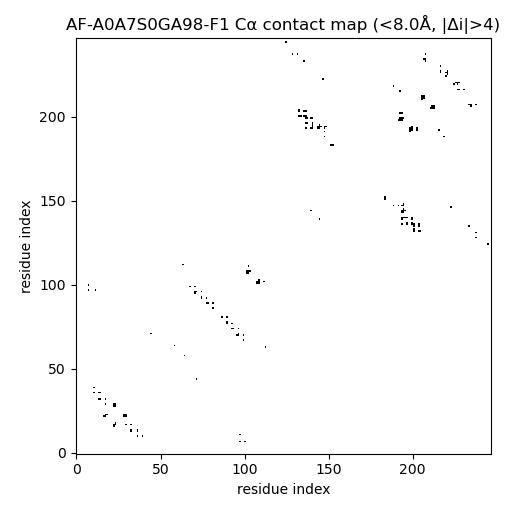1 30.470 -39.003 1.00 51.34 173 THR A O 1
ATOM 1413 N N . SER A 1 174 ? 3.102 31.872 -39.456 1.00 49.38 174 SER A N 1
ATOM 1414 C CA . SER A 1 174 ? 2.344 31.608 -38.222 1.00 49.38 174 SER A CA 1
ATOM 1415 C C . SER A 1 174 ? 1.723 30.208 -38.186 1.00 49.38 174 SER A C 1
ATOM 1417 O O . SER A 1 174 ? 1.467 29.671 -37.109 1.00 49.38 174 SER A O 1
ATOM 1419 N N . HIS A 1 175 ? 1.502 29.588 -39.347 1.00 42.66 175 HIS A N 1
ATOM 1420 C CA . HIS A 1 175 ? 1.044 28.204 -39.427 1.00 42.66 175 HIS A CA 1
ATOM 1421 C C . HIS A 1 175 ? 2.194 27.223 -39.204 1.00 42.66 175 HIS A C 1
ATOM 1423 O O . HIS A 1 175 ? 2.013 26.252 -38.485 1.00 42.66 175 HIS A O 1
ATOM 1429 N N . MET A 1 176 ? 3.385 27.485 -39.748 1.00 42.81 176 MET A N 1
ATOM 1430 C CA . MET A 1 176 ? 4.521 26.568 -39.614 1.00 42.81 176 MET A CA 1
ATOM 1431 C C . MET A 1 176 ? 5.108 26.553 -38.196 1.00 42.81 176 MET A C 1
ATOM 1433 O O . MET A 1 176 ? 5.436 25.482 -37.695 1.00 42.81 176 MET A O 1
ATOM 1437 N N . THR A 1 177 ? 5.155 27.698 -37.506 1.00 49.44 177 THR A N 1
ATOM 1438 C CA . THR A 1 177 ? 5.567 27.757 -36.091 1.00 49.44 177 THR A CA 1
ATOM 1439 C C . THR A 1 177 ? 4.576 27.041 -35.176 1.00 49.44 177 THR A C 1
ATOM 1441 O O . THR A 1 177 ? 4.993 26.263 -34.325 1.00 49.44 177 THR A O 1
ATOM 1444 N N . ASN A 1 178 ? 3.268 27.206 -35.394 1.00 48.44 178 ASN A N 1
ATOM 1445 C CA . ASN A 1 178 ? 2.245 26.462 -34.653 1.00 48.44 178 ASN A CA 1
ATOM 1446 C C . ASN A 1 178 ? 2.222 24.964 -35.003 1.00 48.44 178 ASN A C 1
ATOM 1448 O O . ASN A 1 178 ? 1.901 24.149 -34.142 1.00 48.44 178 ASN A O 1
ATOM 1452 N N . THR A 1 179 ? 2.576 24.578 -36.233 1.00 46.38 179 THR A N 1
ATOM 1453 C CA . THR A 1 179 ? 2.669 23.170 -36.649 1.00 46.38 179 THR A CA 1
ATOM 1454 C C . THR A 1 179 ? 3.906 22.484 -36.066 1.00 46.38 179 THR A C 1
ATOM 1456 O O . THR A 1 179 ? 3.779 21.365 -35.582 1.00 46.38 179 THR A O 1
ATOM 1459 N N . VAL A 1 180 ? 5.070 23.143 -36.025 1.00 50.84 180 VAL A N 1
ATOM 1460 C CA . VAL A 1 180 ? 6.279 22.612 -35.360 1.00 50.84 180 VAL A CA 1
ATOM 1461 C C . VAL A 1 180 ? 6.074 22.542 -33.842 1.00 50.84 180 VAL A C 1
ATOM 1463 O O . VAL A 1 180 ? 6.373 21.517 -33.236 1.00 50.84 180 VAL A O 1
ATOM 1466 N N . MET A 1 181 ? 5.453 23.563 -33.239 1.00 43.72 181 MET A N 1
ATOM 1467 C CA . MET A 1 181 ? 5.093 23.552 -31.815 1.00 43.72 181 MET A CA 1
ATOM 1468 C C . MET A 1 181 ? 4.054 22.461 -31.487 1.00 43.72 181 MET A C 1
ATOM 1470 O O . MET A 1 181 ? 4.172 21.814 -30.453 1.00 43.72 181 MET A O 1
ATOM 1474 N N . ARG A 1 182 ? 3.073 22.191 -32.370 1.00 40.72 182 ARG A N 1
ATOM 1475 C CA . ARG A 1 182 ? 2.148 21.041 -32.238 1.00 40.72 182 ARG A CA 1
ATOM 1476 C C . ARG A 1 182 ? 2.844 19.698 -32.439 1.00 40.72 182 ARG A C 1
ATOM 1478 O O . ARG A 1 182 ? 2.464 18.737 -31.781 1.00 40.72 182 ARG A O 1
ATOM 1485 N N . SER A 1 183 ? 3.849 19.610 -33.305 1.00 42.88 183 SER A N 1
ATOM 1486 C CA . SER A 1 183 ? 4.587 18.361 -33.534 1.00 42.88 183 SER A CA 1
ATOM 1487 C C . SER A 1 183 ? 5.400 17.927 -32.306 1.00 42.88 183 SER A C 1
ATOM 1489 O O . SER A 1 183 ? 5.665 16.745 -32.139 1.00 42.88 183 SER A O 1
ATOM 1491 N N . CYS A 1 184 ? 5.731 18.877 -31.428 1.00 51.25 184 CYS A N 1
ATOM 1492 C CA . CYS A 1 184 ? 6.384 18.667 -30.135 1.00 51.25 184 CYS A CA 1
ATOM 1493 C C . CYS A 1 184 ? 5.427 18.232 -29.001 1.00 51.25 184 CYS A C 1
ATOM 1495 O O . CYS A 1 184 ? 5.881 17.978 -27.891 1.00 51.25 184 CYS A O 1
ATOM 1497 N N . THR A 1 185 ? 4.109 18.177 -29.244 1.00 44.81 185 THR A N 1
ATOM 1498 C CA . THR A 1 185 ? 3.099 17.826 -28.216 1.00 44.81 185 THR A CA 1
ATOM 1499 C C . THR A 1 185 ? 2.657 16.367 -28.240 1.00 44.81 185 THR A C 1
ATOM 1501 O O . THR A 1 185 ? 1.777 15.985 -27.472 1.00 44.81 185 THR A O 1
ATOM 1504 N N . GLU A 1 186 ? 3.242 15.542 -29.106 1.00 49.03 186 GLU A N 1
ATOM 1505 C CA . GLU A 1 186 ? 2.966 14.109 -29.102 1.00 49.03 186 GLU A CA 1
ATOM 1506 C C . GLU A 1 186 ? 3.911 13.443 -28.097 1.00 49.03 186 GLU A C 1
ATOM 1508 O O . GLU A 1 186 ? 5.034 13.056 -28.416 1.00 49.03 186 GLU A O 1
ATOM 1513 N N . GLU A 1 187 ? 3.471 13.403 -26.838 1.00 55.88 187 GLU A N 1
ATOM 1514 C CA . GLU A 1 187 ? 4.103 12.617 -25.780 1.00 55.88 187 GLU A CA 1
ATOM 1515 C C . GLU A 1 187 ? 4.199 11.167 -26.285 1.00 55.88 187 GLU A C 1
ATOM 1517 O O . GLU A 1 187 ? 3.189 10.501 -26.518 1.00 55.88 187 GLU A O 1
ATOM 1522 N N . ILE A 1 188 ? 5.422 10.703 -26.564 1.00 61.44 188 ILE A N 1
ATOM 1523 C CA . ILE A 1 188 ? 5.665 9.376 -27.153 1.00 61.44 188 ILE A CA 1
ATOM 1524 C C . ILE A 1 188 ? 5.192 8.258 -26.197 1.00 61.44 188 ILE A C 1
ATOM 1526 O O . ILE A 1 188 ? 4.826 7.170 -26.651 1.00 61.44 188 ILE A O 1
ATOM 1530 N N . TYR A 1 189 ? 5.147 8.560 -24.896 1.00 65.38 189 TYR A N 1
ATOM 1531 C CA . TYR A 1 189 ? 4.646 7.706 -23.824 1.00 65.38 189 TYR A CA 1
ATOM 1532 C C . TYR A 1 189 ? 3.490 8.389 -23.100 1.00 65.38 189 TYR A C 1
ATOM 1534 O O . TYR A 1 189 ? 3.546 9.591 -22.847 1.00 65.38 189 TYR A O 1
ATOM 1542 N N . SER A 1 190 ? 2.466 7.616 -22.739 1.00 68.25 190 SER A N 1
ATOM 1543 C CA . SER A 1 190 ? 1.314 8.131 -21.986 1.00 68.25 190 SER A CA 1
ATOM 1544 C C . SER A 1 190 ? 1.597 8.291 -20.488 1.00 68.25 190 SER A C 1
ATOM 1546 O O . SER A 1 190 ? 1.002 9.145 -19.831 1.00 68.25 190 SER A O 1
ATOM 1548 N N . GLU A 1 191 ? 2.516 7.488 -19.948 1.00 78.94 191 GLU A N 1
ATOM 1549 C CA . GLU A 1 191 ? 2.971 7.541 -18.559 1.00 78.94 191 GLU A CA 1
ATOM 1550 C C . GLU A 1 191 ? 4.476 7.228 -18.463 1.00 78.94 191 GLU A C 1
ATOM 1552 O O . GLU A 1 191 ? 5.039 6.508 -19.290 1.00 78.94 191 GLU A O 1
ATOM 1557 N N . ASP A 1 192 ? 5.144 7.742 -17.425 1.00 84.25 192 ASP A N 1
ATOM 1558 C CA . ASP A 1 192 ? 6.540 7.400 -17.134 1.00 84.25 192 ASP A CA 1
ATOM 1559 C C . ASP A 1 192 ? 6.635 6.004 -16.494 1.00 84.25 192 ASP A C 1
ATOM 1561 O O . ASP A 1 192 ? 6.543 5.853 -15.272 1.00 84.25 192 ASP A O 1
ATOM 1565 N N . TYR A 1 193 ? 6.815 4.971 -17.321 1.00 89.19 193 TYR A N 1
ATOM 1566 C CA . TYR A 1 193 ? 6.961 3.596 -16.841 1.00 89.19 193 TYR A CA 1
ATOM 1567 C C . TYR A 1 193 ? 8.382 3.268 -16.360 1.00 89.19 193 TYR A C 1
ATOM 1569 O O . TYR A 1 193 ? 8.542 2.523 -15.392 1.00 89.19 193 TYR A O 1
ATOM 1577 N N . PHE A 1 194 ? 9.429 3.785 -17.021 1.00 91.69 194 PHE A N 1
ATOM 1578 C CA . PHE A 1 194 ? 10.817 3.345 -16.784 1.00 91.69 194 PHE A CA 1
ATOM 1579 C C . PHE A 1 194 ? 11.857 4.460 -16.574 1.00 91.69 194 PHE A C 1
ATOM 1581 O O . PHE A 1 194 ? 13.045 4.157 -16.436 1.00 91.69 194 PHE A O 1
ATOM 1588 N N . GLY A 1 195 ? 11.453 5.727 -16.492 1.00 87.88 195 GLY A N 1
ATOM 1589 C CA . GLY A 1 195 ? 12.344 6.878 -16.303 1.00 87.88 195 GLY A CA 1
ATOM 1590 C C . GLY A 1 195 ? 12.983 6.945 -14.914 1.00 87.88 195 GLY A C 1
ATOM 1591 O O . GLY A 1 195 ? 14.122 7.397 -14.755 1.00 87.88 195 GLY A O 1
ATOM 1592 N N . SER A 1 196 ? 12.309 6.406 -13.893 1.00 91.19 196 SER A N 1
ATOM 1593 C CA . SER A 1 196 ? 12.846 6.292 -12.533 1.00 91.19 196 SER A CA 1
ATOM 1594 C C . SER A 1 196 ? 12.764 4.869 -11.974 1.00 91.19 196 SER A C 1
ATOM 1596 O O . SER A 1 196 ? 11.931 4.054 -12.375 1.00 91.19 196 SER A O 1
ATOM 1598 N N . LEU A 1 197 ? 13.628 4.560 -11.001 1.00 93.50 197 LEU A N 1
ATOM 1599 C CA . LEU A 1 197 ? 13.650 3.246 -10.350 1.00 93.50 197 LEU A CA 1
ATOM 1600 C C . LEU A 1 197 ? 12.335 2.916 -9.604 1.00 93.50 197 LEU A C 1
ATOM 1602 O O . LEU A 1 197 ? 11.875 1.773 -9.708 1.00 93.50 197 LEU A O 1
ATOM 1606 N N . PRO A 1 198 ? 11.693 3.853 -8.869 1.00 94.44 198 PRO A N 1
ATOM 1607 C CA . PRO A 1 198 ? 10.393 3.596 -8.251 1.00 94.44 198 PRO A CA 1
ATOM 1608 C C . PRO A 1 198 ? 9.276 3.370 -9.273 1.00 94.44 198 PRO A C 1
ATOM 1610 O O . PRO A 1 198 ? 8.487 2.447 -9.080 1.00 94.44 198 PRO A O 1
ATOM 1613 N N . ALA A 1 199 ? 9.246 4.148 -10.364 1.00 92.31 199 ALA A N 1
ATOM 1614 C CA . ALA A 1 199 ? 8.291 3.953 -11.457 1.00 92.31 199 ALA A CA 1
ATOM 1615 C C . ALA A 1 199 ? 8.463 2.563 -12.085 1.00 92.31 199 ALA A C 1
ATOM 1617 O O . ALA A 1 199 ? 7.538 1.756 -12.057 1.00 92.31 199 ALA A O 1
ATOM 1618 N N . SER A 1 200 ? 9.702 2.216 -12.450 1.00 94.38 200 SER A N 1
ATOM 1619 C CA . SER A 1 200 ? 10.050 0.901 -13.005 1.00 94.38 200 SER A CA 1
ATOM 1620 C C . SER A 1 200 ? 9.647 -0.244 -12.078 1.00 94.38 200 SER A C 1
ATOM 1622 O O . SER A 1 200 ? 9.176 -1.281 -12.535 1.00 94.38 200 SER A O 1
ATOM 1624 N N . SER A 1 201 ? 9.797 -0.063 -10.762 1.00 95.06 201 SER A N 1
ATOM 1625 C CA . SER A 1 201 ? 9.407 -1.071 -9.766 1.00 95.06 201 SER A CA 1
ATOM 1626 C C . SER A 1 201 ? 7.903 -1.246 -9.645 1.00 95.06 201 SER A C 1
ATOM 1628 O O . SER A 1 201 ? 7.437 -2.372 -9.468 1.00 95.06 201 SER A O 1
ATOM 1630 N N . PHE A 1 202 ? 7.142 -0.162 -9.764 1.00 94.44 202 PHE A N 1
ATOM 1631 C CA . PHE A 1 202 ? 5.689 -0.229 -9.804 1.00 94.44 202 PHE A CA 1
ATOM 1632 C C . PHE A 1 202 ? 5.200 -0.896 -11.096 1.00 94.44 202 PHE A C 1
ATOM 1634 O O . PHE A 1 202 ? 4.398 -1.828 -11.031 1.00 94.44 202 PHE A O 1
ATOM 1641 N N . THR A 1 203 ? 5.757 -0.522 -12.248 1.00 93.19 203 THR A N 1
ATOM 1642 C CA . THR A 1 203 ? 5.429 -1.146 -13.534 1.00 93.19 203 THR A CA 1
ATOM 1643 C C . THR A 1 203 ? 5.798 -2.631 -13.543 1.00 93.19 203 THR A C 1
ATOM 1645 O O . THR A 1 203 ? 4.992 -3.463 -13.947 1.00 93.19 203 THR A O 1
ATOM 1648 N N . MET A 1 204 ? 6.968 -3.016 -13.018 1.00 93.12 204 MET A N 1
ATOM 1649 C CA . MET A 1 204 ? 7.354 -4.430 -12.884 1.00 93.12 204 MET A CA 1
ATOM 1650 C C . MET A 1 204 ? 6.404 -5.220 -11.983 1.00 93.12 204 MET A C 1
ATOM 1652 O O . MET A 1 204 ? 6.086 -6.371 -12.289 1.00 93.12 204 MET A O 1
ATOM 1656 N N . PHE A 1 205 ? 5.918 -4.611 -10.900 1.00 92.81 205 PHE A N 1
ATOM 1657 C CA . PHE A 1 205 ? 4.884 -5.214 -10.064 1.00 92.81 205 PHE A CA 1
ATOM 1658 C C . PHE A 1 205 ? 3.579 -5.438 -10.848 1.00 92.81 205 PHE A C 1
ATOM 1660 O O . PHE A 1 205 ? 3.034 -6.540 -10.793 1.00 92.81 205 PHE A O 1
ATOM 1667 N N . GLN A 1 206 ? 3.119 -4.452 -11.628 1.00 92.06 206 GLN A N 1
ATOM 1668 C CA . GLN A 1 206 ? 1.927 -4.582 -12.479 1.00 92.06 206 GLN A CA 1
ATOM 1669 C C . GLN A 1 206 ? 2.087 -5.695 -13.526 1.00 92.06 206 GLN A C 1
ATOM 1671 O O . GLN A 1 206 ? 1.231 -6.577 -13.636 1.00 92.06 206 GLN A O 1
ATOM 1676 N N . ILE A 1 207 ? 3.230 -5.737 -14.214 1.00 90.44 207 ILE A N 1
ATOM 1677 C CA . ILE A 1 207 ? 3.543 -6.764 -15.218 1.00 90.44 207 ILE A CA 1
ATOM 1678 C C . ILE A 1 207 ? 3.571 -8.160 -14.593 1.00 90.44 207 ILE A C 1
ATOM 1680 O O . ILE A 1 207 ? 3.055 -9.108 -15.182 1.00 90.44 207 ILE A O 1
ATOM 1684 N N . MET A 1 208 ? 4.125 -8.303 -13.385 1.00 88.44 208 MET A N 1
ATOM 1685 C CA . MET A 1 208 ? 4.105 -9.574 -12.653 1.00 88.44 208 MET A CA 1
ATOM 1686 C C . MET A 1 208 ? 2.669 -10.037 -12.359 1.00 88.44 208 MET A C 1
ATOM 1688 O O . MET A 1 208 ? 2.394 -11.237 -12.380 1.00 88.44 208 MET A O 1
ATOM 1692 N N . THR A 1 209 ? 1.746 -9.103 -12.119 1.00 89.19 209 THR A N 1
ATOM 1693 C CA . THR A 1 209 ? 0.311 -9.389 -11.953 1.00 89.19 209 THR A CA 1
ATOM 1694 C C . THR A 1 209 ? -0.454 -9.544 -13.270 1.00 89.19 209 THR A C 1
ATOM 1696 O O . THR A 1 209 ? -1.656 -9.792 -13.233 1.00 89.19 209 THR A O 1
ATOM 1699 N N . MET A 1 210 ? 0.227 -9.451 -14.421 1.00 86.75 210 MET A N 1
ATOM 1700 C CA . MET A 1 210 ? -0.371 -9.413 -15.765 1.00 86.75 210 MET A CA 1
ATOM 1701 C C . MET A 1 210 ? -1.348 -8.252 -15.976 1.00 86.75 210 MET A C 1
ATOM 1703 O O . MET A 1 210 ? -2.165 -8.286 -16.895 1.00 86.75 210 MET A O 1
ATOM 1707 N N . ASP A 1 211 ? -1.250 -7.220 -15.143 1.00 90.56 211 ASP A N 1
ATOM 1708 C CA . ASP A 1 211 ? -2.082 -6.034 -15.242 1.00 90.56 211 ASP A CA 1
ATOM 1709 C C . ASP A 1 211 ? -1.398 -5.001 -16.138 1.00 90.56 211 ASP A C 1
ATOM 1711 O O . ASP A 1 211 ? -0.193 -4.771 -16.024 1.00 90.56 211 ASP A O 1
ATOM 1715 N N . ASN A 1 212 ? -2.161 -4.423 -17.065 1.00 87.50 212 ASN A N 1
ATOM 1716 C CA . ASN A 1 212 ? -1.717 -3.396 -18.015 1.00 87.50 212 ASN A CA 1
ATOM 1717 C C . ASN A 1 212 ? -0.456 -3.725 -18.862 1.00 87.50 212 ASN A C 1
ATOM 1719 O O . ASN A 1 212 ? 0.134 -2.851 -19.492 1.00 87.50 212 ASN A O 1
ATOM 1723 N N . TYR A 1 213 ? -0.024 -4.991 -18.917 1.00 87.25 213 TYR A N 1
ATOM 1724 C CA . TYR A 1 213 ? 1.220 -5.405 -19.587 1.00 87.25 213 TYR A CA 1
ATOM 1725 C C . TYR A 1 213 ? 1.233 -5.119 -21.098 1.00 87.25 213 TYR A C 1
ATOM 1727 O O . TYR A 1 213 ? 2.262 -4.745 -21.661 1.00 87.25 213 TYR A O 1
ATOM 1735 N N . VAL A 1 214 ? 0.097 -5.327 -21.768 1.00 87.62 214 VAL A N 1
ATOM 1736 C CA . VAL A 1 214 ? -0.003 -5.232 -23.232 1.00 87.62 214 VAL A CA 1
ATOM 1737 C C . VAL A 1 214 ? 0.235 -3.805 -23.715 1.00 87.62 214 VAL A C 1
ATOM 1739 O O . VAL A 1 214 ? 0.878 -3.619 -24.747 1.00 87.62 214 VAL A O 1
ATOM 1742 N N . ASP A 1 215 ? -0.256 -2.817 -22.974 1.00 89.19 215 ASP A N 1
ATOM 1743 C CA . ASP A 1 215 ? -0.149 -1.412 -23.356 1.00 89.19 215 ASP A CA 1
ATOM 1744 C C . ASP A 1 215 ? 1.291 -0.921 -23.169 1.00 89.19 215 ASP A C 1
ATOM 1746 O O . ASP A 1 215 ? 1.896 -0.440 -24.129 1.00 89.19 215 ASP A O 1
ATOM 1750 N N . VAL A 1 216 ? 1.912 -1.236 -22.024 1.00 90.06 216 VAL A N 1
ATOM 1751 C CA . VAL A 1 216 ? 3.340 -0.965 -21.770 1.00 90.06 216 VAL A CA 1
ATOM 1752 C C . VAL A 1 216 ? 4.235 -1.627 -22.827 1.00 90.06 216 VAL A C 1
ATOM 1754 O O . VAL A 1 216 ? 5.134 -0.997 -23.385 1.00 90.06 216 VAL A O 1
ATOM 1757 N N . ALA A 1 217 ? 3.993 -2.901 -23.154 1.00 87.88 217 ALA A N 1
ATOM 1758 C CA . ALA A 1 217 ? 4.798 -3.624 -24.137 1.00 87.88 217 ALA A CA 1
ATOM 1759 C C . ALA A 1 217 ? 4.643 -3.061 -25.560 1.00 87.88 217 ALA A C 1
ATOM 1761 O O . ALA A 1 217 ? 5.616 -3.019 -26.313 1.00 87.88 217 ALA A O 1
ATOM 1762 N N . ARG A 1 218 ? 3.436 -2.622 -25.944 1.00 87.69 218 ARG A N 1
ATOM 1763 C CA . ARG A 1 218 ? 3.181 -2.016 -27.261 1.00 87.69 218 ARG A CA 1
ATOM 1764 C C . ARG A 1 218 ? 3.831 -0.649 -27.400 1.00 87.69 218 ARG A C 1
ATOM 1766 O O . ARG A 1 218 ? 4.353 -0.363 -28.474 1.00 87.69 218 ARG A O 1
ATOM 1773 N N . GLU A 1 219 ? 3.802 0.175 -26.356 1.00 85.56 219 GLU A N 1
ATOM 1774 C CA . GLU A 1 219 ? 4.483 1.472 -26.362 1.00 85.56 219 GLU A CA 1
ATOM 1775 C C . GLU A 1 219 ? 5.999 1.292 -26.495 1.00 85.56 219 GLU A C 1
ATOM 1777 O O . GLU A 1 219 ? 6.604 1.874 -27.396 1.00 85.56 219 GLU A O 1
ATOM 1782 N N . LEU A 1 220 ? 6.603 0.382 -25.721 1.00 87.00 220 LEU A N 1
ATOM 1783 C CA . LEU A 1 220 ? 8.038 0.097 -25.833 1.00 87.00 220 LEU A CA 1
ATOM 1784 C C . LEU A 1 220 ? 8.425 -0.538 -27.174 1.00 87.00 220 LEU A C 1
ATOM 1786 O O . LEU A 1 220 ? 9.511 -0.265 -27.683 1.00 87.00 220 LEU A O 1
ATOM 1790 N N . TYR A 1 221 ? 7.566 -1.372 -27.765 1.00 86.31 221 TYR A N 1
ATOM 1791 C CA . TYR A 1 221 ? 7.841 -2.020 -29.050 1.00 86.31 221 TYR A CA 1
ATOM 1792 C C . TYR A 1 221 ? 8.006 -1.019 -30.202 1.00 86.31 221 TYR A C 1
ATOM 1794 O O . TYR A 1 221 ? 8.791 -1.278 -31.115 1.00 86.31 221 TYR A O 1
ATOM 1802 N N . LYS A 1 222 ? 7.313 0.129 -30.156 1.00 83.81 222 LYS A N 1
ATOM 1803 C CA . LYS A 1 222 ? 7.411 1.168 -31.197 1.00 83.81 222 LYS A CA 1
ATOM 1804 C C . LYS A 1 222 ? 8.826 1.736 -31.338 1.00 83.81 222 LYS A C 1
ATOM 1806 O O . LYS A 1 222 ? 9.200 2.138 -32.433 1.00 83.81 222 LYS A O 1
ATOM 1811 N N . ILE A 1 223 ? 9.593 1.756 -30.248 1.00 81.62 223 ILE A N 1
ATOM 1812 C CA . ILE A 1 223 ? 10.919 2.391 -30.174 1.00 81.62 223 ILE A CA 1
ATOM 1813 C C . ILE A 1 223 ? 12.011 1.323 -30.082 1.00 81.62 223 ILE A C 1
ATOM 1815 O O . ILE A 1 223 ? 13.029 1.390 -30.766 1.00 81.62 223 ILE A O 1
ATOM 1819 N N . PHE A 1 224 ? 11.767 0.282 -29.286 1.00 85.25 224 PHE A N 1
ATOM 1820 C CA . PHE A 1 224 ? 12.671 -0.839 -29.077 1.00 85.25 224 PHE A CA 1
ATOM 1821 C C . PHE A 1 224 ? 12.000 -2.138 -29.552 1.00 85.25 224 PHE A C 1
ATOM 1823 O O . PHE A 1 224 ? 11.295 -2.788 -28.772 1.00 85.25 224 PHE A O 1
ATOM 1830 N N . PRO A 1 225 ? 12.246 -2.597 -30.795 1.00 85.94 225 PRO A N 1
ATOM 1831 C CA . PRO A 1 225 ? 11.567 -3.771 -31.357 1.00 85.94 225 PRO A CA 1
ATOM 1832 C C . PRO A 1 225 ? 11.901 -5.080 -30.622 1.00 85.94 225 PRO A C 1
ATOM 1834 O O . PRO A 1 225 ? 11.147 -6.047 -30.693 1.00 85.94 225 PRO A O 1
ATOM 1837 N N . LEU A 1 226 ? 13.017 -5.121 -29.885 1.00 87.69 226 LEU A N 1
ATOM 1838 C CA . LEU A 1 226 ? 13.438 -6.261 -29.060 1.00 87.69 226 LEU A CA 1
ATOM 1839 C C . LEU A 1 226 ? 12.930 -6.197 -27.609 1.00 87.69 226 LEU A C 1
ATOM 1841 O O . LEU A 1 226 ? 13.289 -7.054 -26.802 1.00 87.69 226 LEU A O 1
ATOM 1845 N N . SER A 1 227 ? 12.089 -5.219 -27.259 1.00 88.25 227 SER A N 1
ATOM 1846 C CA . SER A 1 227 ? 11.588 -5.044 -25.887 1.00 88.25 227 SER A CA 1
ATOM 1847 C C . SER A 1 227 ? 10.791 -6.235 -25.355 1.00 88.25 227 SER A C 1
ATOM 1849 O O . SER A 1 227 ? 10.843 -6.520 -24.163 1.00 88.25 227 SER A O 1
ATOM 1851 N N . TRP A 1 228 ? 10.128 -7.002 -26.222 1.00 87.00 228 TRP A N 1
ATOM 1852 C CA . TRP A 1 228 ? 9.364 -8.191 -25.830 1.00 87.00 228 TRP A CA 1
ATOM 1853 C C . TRP A 1 228 ? 10.216 -9.281 -25.152 1.00 87.00 228 TRP A C 1
ATOM 1855 O O . TRP A 1 228 ? 9.694 -10.052 -24.348 1.00 87.00 228 TRP A O 1
ATOM 1865 N N . VAL A 1 229 ? 11.521 -9.357 -25.439 1.00 90.19 229 VAL A N 1
ATOM 1866 C CA . VAL A 1 229 ? 12.414 -10.398 -24.900 1.00 90.19 229 VAL A CA 1
ATOM 1867 C C . VAL A 1 229 ? 12.573 -10.296 -23.375 1.00 90.19 229 VAL A C 1
ATOM 1869 O O . VAL A 1 229 ? 12.250 -11.272 -22.690 1.00 90.19 229 VAL A O 1
ATOM 1872 N N . PRO A 1 230 ? 13.034 -9.164 -22.799 1.00 89.56 230 PRO A N 1
ATOM 1873 C CA . PRO A 1 230 ? 13.157 -9.030 -21.347 1.00 89.56 230 PRO A CA 1
ATOM 1874 C C . PRO A 1 230 ? 11.807 -9.118 -20.624 1.00 89.56 230 PRO A C 1
ATOM 1876 O O . PRO A 1 230 ? 11.758 -9.627 -19.505 1.00 89.56 230 PRO A O 1
ATOM 1879 N N . PHE A 1 231 ? 10.705 -8.713 -21.263 1.00 89.12 231 PHE A N 1
ATOM 1880 C CA . PHE A 1 231 ? 9.362 -8.903 -20.711 1.00 89.12 231 PHE A CA 1
ATOM 1881 C C . PHE A 1 231 ? 8.981 -10.382 -20.590 1.00 89.12 231 PHE A C 1
ATOM 1883 O O . PHE A 1 231 ? 8.577 -10.832 -19.516 1.00 89.12 231 PHE A O 1
ATOM 1890 N N . MET A 1 232 ? 9.153 -11.161 -21.661 1.00 88.88 232 MET A N 1
ATOM 1891 C CA . MET A 1 232 ? 8.888 -12.601 -21.626 1.00 88.88 232 MET A CA 1
ATOM 1892 C C . MET A 1 232 ? 9.806 -13.303 -20.623 1.00 88.88 232 MET A C 1
ATOM 1894 O O . MET A 1 232 ? 9.353 -14.178 -19.888 1.00 88.88 232 MET A O 1
ATOM 1898 N N . ALA A 1 233 ? 11.075 -12.891 -20.537 1.00 90.56 233 ALA A N 1
ATOM 1899 C CA . ALA A 1 233 ? 12.008 -13.408 -19.543 1.00 90.56 233 ALA A CA 1
ATOM 1900 C C . ALA A 1 233 ? 11.514 -13.158 -18.108 1.00 90.56 233 ALA A C 1
ATOM 1902 O O . ALA A 1 233 ? 11.503 -14.097 -17.311 1.00 90.56 233 ALA A O 1
ATOM 1903 N N . ASN A 1 234 ? 11.051 -11.941 -17.796 1.00 89.56 234 ASN A N 1
ATOM 1904 C CA . ASN A 1 234 ? 10.459 -11.617 -16.497 1.00 89.56 234 ASN A CA 1
ATOM 1905 C C . ASN A 1 234 ? 9.271 -12.540 -16.188 1.00 89.56 234 ASN A C 1
ATOM 1907 O O . ASN A 1 234 ? 9.279 -13.226 -15.171 1.00 89.56 234 ASN A O 1
ATOM 1911 N N . VAL A 1 235 ? 8.314 -12.664 -17.114 1.00 88.50 235 VAL A N 1
ATOM 1912 C CA . VAL A 1 235 ? 7.133 -13.533 -16.957 1.00 88.50 235 VAL A CA 1
ATOM 1913 C C . VAL A 1 235 ? 7.517 -14.990 -16.694 1.00 88.50 235 VAL A C 1
ATOM 1915 O O . VAL A 1 235 ? 6.989 -15.610 -15.768 1.00 88.50 235 VAL A O 1
ATOM 1918 N N . PHE A 1 236 ? 8.436 -15.555 -17.481 1.00 89.50 236 PHE A N 1
ATOM 1919 C CA . PHE A 1 236 ? 8.868 -16.942 -17.302 1.00 89.50 236 PHE A CA 1
ATOM 1920 C C . PHE A 1 236 ? 9.587 -17.153 -15.970 1.00 89.50 236 PHE A C 1
ATOM 1922 O O . PHE A 1 236 ? 9.331 -18.152 -15.294 1.00 89.50 236 PHE A O 1
ATOM 1929 N N . ILE A 1 237 ? 10.459 -16.222 -15.577 1.00 89.19 237 ILE A N 1
ATOM 1930 C CA . ILE A 1 237 ? 11.191 -16.295 -14.312 1.00 89.19 237 ILE A CA 1
ATOM 1931 C C . ILE A 1 237 ? 10.218 -16.182 -13.138 1.00 89.19 237 ILE A C 1
ATOM 1933 O O . ILE A 1 237 ? 10.239 -17.050 -12.265 1.00 89.19 237 ILE A O 1
ATOM 1937 N N . SER A 1 238 ? 9.317 -15.199 -13.130 1.00 86.38 238 SER A N 1
ATOM 1938 C CA . SER A 1 238 ? 8.316 -15.055 -12.069 1.00 86.38 238 SER A CA 1
ATOM 1939 C C . SER A 1 238 ? 7.412 -16.292 -11.996 1.00 86.38 238 SER A C 1
ATOM 1941 O O . SER A 1 238 ? 7.234 -16.851 -10.914 1.00 86.38 238 SER A O 1
ATOM 1943 N N . ALA A 1 239 ? 6.918 -16.808 -13.128 1.00 86.00 239 ALA A N 1
ATOM 1944 C CA . ALA A 1 239 ? 6.082 -18.012 -13.168 1.00 86.00 239 ALA A CA 1
ATOM 1945 C C . ALA A 1 239 ? 6.814 -19.268 -12.661 1.00 86.00 239 ALA A C 1
ATOM 1947 O O . ALA A 1 239 ? 6.231 -20.086 -11.942 1.00 86.00 239 ALA A O 1
ATOM 1948 N N . PHE A 1 240 ? 8.095 -19.427 -13.005 1.00 86.12 240 PHE A N 1
ATOM 1949 C CA . PHE A 1 240 ? 8.925 -20.518 -12.500 1.00 86.12 240 PHE A CA 1
ATOM 1950 C C . PHE A 1 240 ? 9.119 -20.418 -10.987 1.00 86.12 240 PHE A C 1
ATOM 1952 O O . PHE A 1 240 ? 8.960 -21.419 -10.283 1.00 86.12 240 PHE A O 1
ATOM 1959 N N . VAL A 1 241 ? 9.413 -19.217 -10.480 1.00 83.25 241 VAL A N 1
ATOM 1960 C CA . VAL A 1 241 ? 9.564 -18.979 -9.044 1.00 83.25 241 VAL A CA 1
ATOM 1961 C C . VAL A 1 241 ? 8.257 -19.283 -8.307 1.00 83.25 241 VAL A C 1
ATOM 1963 O O . VAL A 1 241 ? 8.287 -20.012 -7.319 1.00 83.25 241 VAL A O 1
ATOM 1966 N N . PHE A 1 242 ? 7.105 -18.826 -8.805 1.00 80.38 242 PHE A N 1
ATOM 1967 C CA . PHE A 1 242 ? 5.803 -19.158 -8.216 1.00 80.38 242 PHE A CA 1
ATOM 1968 C C . PHE A 1 242 ? 5.545 -20.669 -8.188 1.00 80.38 242 PHE A C 1
ATOM 1970 O O . PHE A 1 242 ? 5.142 -21.214 -7.159 1.00 80.38 242 PHE A O 1
ATOM 1977 N N . ARG A 1 243 ? 5.819 -21.373 -9.294 1.00 79.81 243 ARG A N 1
ATOM 1978 C CA . ARG A 1 243 ? 5.605 -22.824 -9.382 1.00 79.81 243 ARG A CA 1
ATOM 1979 C C . ARG A 1 243 ? 6.488 -23.600 -8.404 1.00 79.81 243 ARG A C 1
ATOM 1981 O O . ARG A 1 243 ? 6.015 -24.560 -7.808 1.00 79.81 243 ARG A O 1
ATOM 1988 N N . LYS A 1 244 ? 7.744 -23.189 -8.220 1.00 75.81 244 LYS A N 1
ATOM 1989 C CA . LYS A 1 244 ? 8.704 -23.848 -7.318 1.00 75.81 244 LYS A CA 1
ATOM 1990 C C . LYS A 1 244 ? 8.355 -23.741 -5.833 1.00 75.81 244 LYS A C 1
ATOM 1992 O O . LYS A 1 244 ? 8.908 -24.508 -5.059 1.00 75.81 244 LYS A O 1
ATOM 1997 N N . PHE A 1 245 ? 7.478 -22.815 -5.451 1.00 69.44 245 PHE A N 1
ATOM 1998 C CA . PHE A 1 245 ? 7.011 -22.663 -4.070 1.00 69.44 245 PHE A CA 1
ATOM 1999 C C . PHE A 1 245 ? 5.620 -23.252 -3.818 1.00 69.44 245 PHE A C 1
ATOM 2001 O O . PHE A 1 245 ? 5.236 -23.422 -2.663 1.00 69.44 245 PHE A O 1
ATOM 2008 N N . CYS A 1 246 ? 4.849 -23.521 -4.875 1.00 59.75 246 CYS A N 1
ATOM 2009 C CA . CYS A 1 246 ? 3.520 -24.122 -4.766 1.00 59.75 246 CYS A CA 1
ATOM 2010 C C . CYS A 1 246 ? 3.562 -25.666 -4.764 1.00 59.75 246 CYS A C 1
ATOM 2012 O O . CYS A 1 246 ? 2.595 -26.293 -4.338 1.00 59.75 246 CYS A O 1
ATOM 2014 N N . VAL A 1 247 ? 4.676 -26.256 -5.219 1.00 51.69 247 VAL A N 1
ATOM 2015 C CA . VAL A 1 247 ? 5.004 -27.695 -5.142 1.00 51.69 247 VAL A CA 1
ATOM 2016 C C . VAL A 1 247 ? 5.904 -27.945 -3.941 1.00 51.69 247 VAL A C 1
ATOM 2018 O O . VAL A 1 247 ? 5.628 -28.913 -3.201 1.00 51.69 247 VAL A O 1
#